Protein AF-A0A936LVY6-F1 (afdb_monomer_lite)

Structure (mmCIF, N/CA/C/O backbone):
data_AF-A0A936LVY6-F1
#
_entry.id   AF-A0A936LVY6-F1
#
loop_
_atom_site.group_PDB
_atom_site.id
_atom_site.type_symbol
_atom_site.label_atom_id
_atom_site.label_alt_id
_atom_site.label_comp_id
_atom_site.label_asym_id
_atom_site.label_entity_id
_atom_site.label_seq_id
_atom_site.pdbx_PDB_ins_code
_atom_site.Cartn_x
_atom_site.Cartn_y
_atom_site.Cartn_z
_atom_site.occupancy
_atom_site.B_iso_or_equiv
_atom_site.auth_seq_id
_atom_site.auth_comp_id
_atom_site.auth_asym_id
_atom_site.auth_atom_id
_atom_site.pdbx_PDB_model_num
ATOM 1 N N . LYS A 1 1 ? -24.769 -3.262 33.035 1.00 61.50 1 LYS A N 1
ATOM 2 C CA . LYS A 1 1 ? -24.325 -2.002 33.681 1.00 61.50 1 LYS A CA 1
ATOM 3 C C . LYS A 1 1 ? -23.894 -2.239 35.121 1.00 61.50 1 LYS A C 1
ATOM 5 O O . LYS A 1 1 ? -22.698 -2.201 35.332 1.00 61.50 1 LYS A O 1
ATOM 10 N N . LYS A 1 2 ? -24.778 -2.680 36.032 1.00 71.12 2 LYS A N 1
ATOM 11 C CA . LYS A 1 2 ? -24.425 -2.955 37.446 1.00 71.12 2 LYS A CA 1
ATOM 12 C C . LYS A 1 2 ? -23.161 -3.810 37.681 1.00 71.12 2 LYS A C 1
ATOM 14 O O . LYS A 1 2 ? -22.415 -3.524 38.599 1.00 71.12 2 LYS A O 1
ATOM 19 N N . LEU A 1 3 ? -22.899 -4.831 36.854 1.00 75.81 3 LEU A N 1
ATOM 20 C CA . LEU A 1 3 ? -21.684 -5.659 36.982 1.00 75.81 3 LEU A CA 1
ATOM 21 C C . LEU A 1 3 ? -20.408 -4.990 36.439 1.00 75.81 3 LEU A C 1
ATOM 23 O O . LEU A 1 3 ? -19.320 -5.293 36.905 1.00 75.81 3 LEU A O 1
ATOM 27 N N . LEU A 1 4 ? -20.535 -4.077 35.472 1.00 75.81 4 LEU A N 1
ATOM 28 C CA . LEU A 1 4 ? -19.406 -3.302 34.940 1.00 75.81 4 LEU A CA 1
ATOM 29 C C . LEU A 1 4 ? -19.026 -2.146 35.875 1.00 75.81 4 LEU A C 1
ATOM 31 O O . LEU A 1 4 ? -17.888 -1.711 35.884 1.00 75.81 4 LEU A O 1
ATOM 35 N N . GLU A 1 5 ? -19.977 -1.647 36.658 1.00 79.31 5 GLU A N 1
ATOM 36 C CA . GLU A 1 5 ? -19.779 -0.554 37.619 1.00 79.31 5 GLU A CA 1
ATOM 37 C C . GLU A 1 5 ? -19.341 -1.067 39.007 1.00 79.31 5 GLU A C 1
ATOM 39 O O . GLU A 1 5 ? -19.225 -0.284 39.942 1.00 79.31 5 GLU A O 1
ATOM 44 N N . ASN A 1 6 ? -19.119 -2.378 39.162 1.00 81.44 6 ASN A N 1
ATOM 45 C CA . ASN A 1 6 ? -18.718 -2.988 40.431 1.00 81.44 6 ASN A CA 1
ATOM 46 C C . ASN A 1 6 ? -17.262 -2.628 40.773 1.00 81.44 6 ASN A C 1
ATOM 48 O O . ASN A 1 6 ? -16.423 -2.632 39.881 1.00 81.44 6 ASN A O 1
ATOM 52 N N . GLU A 1 7 ? -16.940 -2.358 42.039 1.00 78.31 7 GLU A N 1
ATOM 53 C CA . GLU A 1 7 ? -15.567 -2.040 42.473 1.00 78.31 7 GLU A CA 1
ATOM 54 C C . GLU A 1 7 ? -14.599 -3.225 42.312 1.00 78.31 7 GLU A C 1
ATOM 56 O O . GLU A 1 7 ? -13.397 -3.032 42.122 1.00 78.31 7 GLU A O 1
ATOM 61 N N . ASN A 1 8 ? -15.116 -4.458 42.340 1.00 82.25 8 ASN A N 1
ATOM 62 C CA . ASN A 1 8 ? -14.317 -5.660 42.160 1.00 82.25 8 ASN A CA 1
ATOM 63 C C . ASN A 1 8 ? -13.956 -5.869 40.678 1.00 82.25 8 ASN A C 1
ATOM 65 O O . ASN A 1 8 ? -14.813 -6.138 39.830 1.00 82.25 8 ASN A O 1
ATOM 69 N N . GLN A 1 9 ? -12.656 -5.813 40.385 1.00 80.62 9 GLN A N 1
ATOM 70 C CA . GLN A 1 9 ? -12.108 -5.974 39.039 1.00 80.62 9 GLN A CA 1
ATOM 71 C C . GLN A 1 9 ? -12.389 -7.356 38.429 1.00 80.62 9 GLN A C 1
ATOM 73 O O . GLN A 1 9 ? -12.607 -7.448 37.224 1.00 80.62 9 GLN A O 1
ATOM 78 N N . GLU A 1 10 ? -12.472 -8.422 39.228 1.00 81.50 10 GLU A N 1
ATOM 79 C CA . GLU A 1 10 ? -12.809 -9.764 38.730 1.00 81.50 10 GLU A CA 1
ATOM 80 C C . GLU A 1 10 ? -14.253 -9.829 38.215 1.00 81.50 10 GLU A C 1
ATOM 82 O O . GLU A 1 10 ? -14.536 -10.457 37.191 1.00 81.50 10 GLU A O 1
ATOM 87 N N . VAL A 1 11 ? -15.170 -9.117 38.880 1.00 82.06 11 VAL A N 1
ATOM 88 C CA . VAL A 1 11 ? -16.580 -9.021 38.472 1.00 82.06 11 VAL A CA 1
ATOM 89 C C . VAL A 1 11 ? -16.707 -8.224 37.174 1.00 82.06 11 VAL A C 1
ATOM 91 O O . VAL A 1 11 ? -17.462 -8.618 36.280 1.00 82.06 11 VAL A O 1
ATOM 94 N N . GLN A 1 12 ? -15.934 -7.143 37.033 1.00 82.06 12 GLN A N 1
ATOM 95 C CA . GLN A 1 12 ? -15.856 -6.377 35.787 1.00 82.06 12 GLN A CA 1
ATOM 96 C C . GLN A 1 12 ? -15.304 -7.232 34.638 1.00 82.06 12 GLN A C 1
ATOM 98 O O . GLN A 1 12 ? -15.883 -7.249 33.550 1.00 82.06 12 GLN A O 1
ATOM 103 N N . HIS A 1 13 ? -14.231 -7.986 34.888 1.00 81.12 13 HIS A N 1
ATOM 104 C CA . HIS A 1 13 ? -13.607 -8.873 33.910 1.00 81.12 13 HIS A CA 1
ATOM 105 C C . HIS A 1 13 ? -14.574 -9.974 33.443 1.00 81.12 13 HIS A C 1
ATOM 107 O O . HIS A 1 13 ? -14.769 -10.175 32.240 1.00 81.12 13 HIS A O 1
ATOM 113 N N . PHE A 1 14 ? -15.266 -10.635 34.379 1.00 83.75 14 PHE A N 1
ATOM 114 C CA . PHE A 1 14 ? -16.318 -11.605 34.064 1.00 83.75 14 PHE A CA 1
ATOM 115 C C . PHE A 1 14 ? -17.441 -10.977 33.225 1.00 83.75 14 PHE A C 1
ATOM 117 O O . PHE A 1 14 ? -17.871 -11.553 32.221 1.00 83.75 14 PHE A O 1
ATOM 124 N N . ALA A 1 15 ? -17.889 -9.772 33.589 1.00 84.62 15 ALA A N 1
ATOM 125 C CA . ALA A 1 15 ? -18.918 -9.060 32.841 1.00 84.62 15 ALA A CA 1
ATOM 126 C C . ALA A 1 15 ? -18.468 -8.732 31.408 1.00 84.62 15 ALA A C 1
ATOM 128 O O . ALA A 1 15 ? -19.246 -8.924 30.475 1.00 84.62 15 ALA A O 1
ATOM 129 N N . LEU A 1 16 ? -17.222 -8.297 31.202 1.00 83.31 16 LEU A N 1
ATOM 130 C CA . LEU A 1 16 ? -16.669 -8.047 29.865 1.00 83.31 16 LEU A CA 1
ATOM 131 C C . LEU A 1 16 ? -16.628 -9.324 29.017 1.00 83.31 16 LEU A C 1
ATOM 133 O O . LEU A 1 16 ? -17.031 -9.296 27.852 1.00 83.31 16 LEU A O 1
ATOM 137 N N . HIS A 1 17 ? -16.243 -10.459 29.604 1.00 83.19 17 HIS A N 1
ATOM 138 C CA . HIS A 1 17 ? -16.297 -11.750 28.917 1.00 83.19 17 HIS A CA 1
ATOM 139 C C . HIS A 1 17 ? -17.720 -12.166 28.538 1.00 83.19 17 HIS A C 1
ATOM 141 O O . HIS A 1 17 ? -17.937 -12.656 27.427 1.00 83.19 17 HIS A O 1
ATOM 147 N N . ALA A 1 18 ? -18.697 -11.945 29.419 1.00 84.38 18 ALA A N 1
ATOM 148 C CA . ALA A 1 18 ? -20.099 -12.248 29.139 1.00 84.38 18 ALA A CA 1
ATOM 149 C C . ALA A 1 18 ? -20.658 -11.408 27.975 1.00 84.38 18 ALA A C 1
ATOM 151 O O . ALA A 1 18 ? -21.523 -11.867 27.228 1.00 84.38 18 ALA A O 1
ATOM 152 N N . LEU A 1 19 ? -20.129 -10.198 27.771 1.00 83.50 19 LEU A N 1
ATOM 153 C CA . LEU A 1 19 ? -20.565 -9.277 26.720 1.00 83.50 19 LEU A CA 1
ATOM 154 C C . LEU A 1 19 ? -20.013 -9.594 25.324 1.00 83.50 19 LEU A C 1
ATOM 156 O O . LEU A 1 19 ? -20.459 -8.974 24.359 1.00 83.50 19 LEU A O 1
ATOM 160 N N . ARG A 1 20 ? -19.109 -10.573 25.173 1.00 8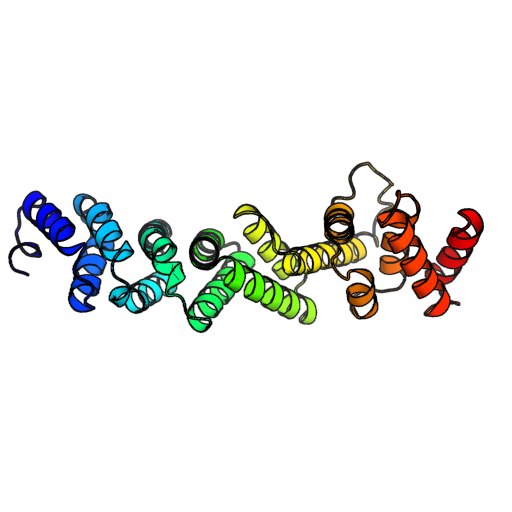0.12 20 ARG A N 1
ATOM 161 C CA . ARG A 1 20 ? -18.467 -10.902 23.882 1.00 80.12 20 ARG A CA 1
ATOM 162 C C . ARG A 1 20 ? -19.448 -11.227 22.748 1.00 80.12 20 ARG A C 1
ATOM 164 O O . ARG A 1 20 ? -19.136 -10.994 21.585 1.00 80.12 20 ARG A O 1
ATOM 171 N N . ASN A 1 21 ? -20.625 -11.751 23.088 1.00 82.88 21 ASN A N 1
ATOM 172 C CA . ASN A 1 21 ? -21.658 -12.151 22.130 1.00 82.88 21 ASN A CA 1
ATOM 173 C C . ASN A 1 21 ? -22.713 -11.053 21.888 1.00 82.88 21 ASN A C 1
ATOM 175 O O . ASN A 1 21 ? -23.653 -11.255 21.121 1.00 82.88 21 ASN A O 1
ATOM 179 N N . CYS A 1 22 ? -22.588 -9.898 22.547 1.00 85.81 22 CYS A N 1
ATOM 180 C CA . CYS A 1 22 ? -23.574 -8.825 22.502 1.00 85.81 22 CYS A CA 1
ATOM 181 C C . CYS A 1 22 ? -23.163 -7.736 21.501 1.00 85.81 22 CYS A C 1
ATOM 183 O O . CYS A 1 22 ? -22.462 -6.782 21.840 1.00 85.81 22 CYS A O 1
ATOM 185 N N . ASN A 1 23 ? -23.683 -7.829 20.278 1.00 87.25 23 ASN A N 1
ATOM 186 C CA . ASN A 1 23 ? -23.327 -6.935 19.172 1.00 87.25 23 ASN A CA 1
ATOM 187 C C . ASN A 1 23 ? -24.177 -5.660 19.139 1.00 87.25 23 ASN A C 1
ATOM 189 O O . ASN A 1 23 ? -24.905 -5.405 18.182 1.00 87.25 23 ASN A O 1
ATOM 193 N N . THR A 1 24 ? -24.112 -4.863 20.207 1.00 91.56 24 THR A N 1
ATOM 194 C CA . THR A 1 24 ? -24.836 -3.584 20.288 1.00 91.56 24 THR A CA 1
ATOM 195 C C . THR A 1 24 ? -23.876 -2.398 20.410 1.00 91.56 24 THR A C 1
ATOM 197 O O . THR A 1 24 ? -22.806 -2.539 21.016 1.00 91.56 24 THR A O 1
ATOM 200 N N . PRO A 1 25 ? -24.249 -1.205 19.904 1.00 90.75 25 PRO A N 1
ATOM 201 C CA . PRO A 1 25 ? -23.440 0.006 20.062 1.00 90.75 25 PRO A CA 1
ATOM 202 C C . PRO A 1 25 ? -23.176 0.367 21.529 1.00 90.75 25 PRO A C 1
ATOM 204 O O . PRO A 1 25 ? -22.084 0.808 21.872 1.00 90.75 25 PRO A O 1
ATOM 207 N N . ALA A 1 26 ? -24.155 0.139 22.412 1.00 89.38 26 ALA A N 1
ATOM 208 C CA . ALA A 1 26 ? -24.029 0.425 23.840 1.00 89.38 26 ALA A CA 1
ATOM 209 C C . ALA A 1 26 ? -22.953 -0.443 24.516 1.00 89.38 26 ALA A C 1
ATOM 211 O O . ALA A 1 26 ? -22.174 0.061 25.324 1.00 89.38 26 ALA A O 1
ATOM 212 N N . VAL A 1 27 ? -22.882 -1.731 24.159 1.00 88.75 27 VAL A N 1
ATOM 213 C CA . VAL A 1 27 ? -21.820 -2.633 24.630 1.00 88.75 27 VAL A CA 1
ATOM 214 C C . VAL A 1 27 ? -20.470 -2.216 24.057 1.00 88.75 27 VAL A C 1
ATOM 216 O O . VAL A 1 27 ? -19.499 -2.137 24.800 1.00 88.75 27 VAL A O 1
ATOM 219 N N . GLY A 1 28 ? -20.422 -1.858 22.771 1.00 90.94 28 GLY A N 1
ATOM 220 C CA . GLY A 1 28 ? -19.213 -1.334 22.136 1.00 90.94 28 GLY A CA 1
ATOM 221 C C . GLY A 1 28 ? -18.657 -0.100 22.849 1.00 90.94 28 GLY A C 1
ATOM 222 O O . GLY A 1 28 ? -17.475 -0.054 23.171 1.00 90.94 28 GLY A O 1
ATOM 223 N N . ALA A 1 29 ? -19.513 0.872 23.166 1.00 91.12 29 ALA A N 1
ATOM 224 C CA . ALA A 1 29 ? -19.115 2.074 23.897 1.00 91.12 29 ALA A CA 1
ATOM 225 C C . ALA A 1 29 ? -18.599 1.759 25.311 1.00 91.12 29 ALA A C 1
ATOM 227 O O . ALA A 1 29 ? -17.592 2.324 25.733 1.00 91.12 29 ALA A O 1
ATOM 228 N N . ALA A 1 30 ? -19.250 0.835 26.026 1.00 90.12 30 ALA A N 1
ATOM 229 C CA . ALA A 1 30 ? -18.802 0.410 27.350 1.00 90.12 30 ALA A CA 1
ATOM 230 C C . ALA A 1 30 ? -17.427 -0.274 27.287 1.00 90.12 30 ALA A C 1
ATOM 232 O O . ALA A 1 30 ? -16.515 0.127 28.003 1.00 90.12 30 ALA A O 1
ATOM 233 N N . CYS A 1 31 ? -17.243 -1.255 26.400 1.00 91.50 31 CYS A N 1
ATOM 234 C CA . CYS A 1 31 ? -15.956 -1.934 26.242 1.00 91.50 31 CYS A CA 1
ATOM 235 C C . CYS A 1 31 ? -14.856 -0.967 25.777 1.00 91.50 31 CYS A C 1
ATOM 237 O O . CYS A 1 31 ? -13.729 -1.057 26.251 1.00 91.50 31 CYS A O 1
ATOM 239 N N . LEU A 1 32 ? -15.171 0.004 24.914 1.00 93.44 32 LEU A N 1
ATOM 240 C CA . LEU A 1 32 ? -14.219 1.043 24.517 1.00 93.44 32 LEU A CA 1
ATOM 241 C C . LEU A 1 32 ? -13.763 1.893 25.710 1.00 93.44 32 LEU A C 1
ATOM 243 O O . LEU A 1 32 ? -12.577 2.189 25.820 1.00 93.44 32 LEU A O 1
ATOM 247 N N . ALA A 1 33 ? -14.668 2.240 26.628 1.00 92.00 33 ALA A N 1
ATOM 248 C CA . ALA A 1 33 ? -14.305 2.959 27.848 1.00 92.00 33 ALA A CA 1
ATOM 249 C C . ALA A 1 33 ? -13.349 2.145 28.738 1.00 92.00 33 ALA A C 1
ATOM 251 O O . ALA A 1 33 ? -12.393 2.706 29.265 1.00 92.00 33 ALA A O 1
ATOM 252 N N . PHE A 1 34 ? -13.547 0.827 28.853 1.00 90.62 34 PHE A N 1
ATOM 253 C CA . PHE A 1 34 ? -12.607 -0.050 29.564 1.00 90.62 34 PHE A CA 1
ATOM 254 C C . PHE A 1 34 ? -11.253 -0.157 28.861 1.00 90.62 34 PHE A C 1
ATOM 256 O O . PHE A 1 34 ? -10.228 -0.121 29.531 1.00 90.62 34 PHE A O 1
ATOM 263 N N . LEU A 1 35 ? -11.236 -0.237 27.527 1.00 92.00 35 LEU A N 1
ATOM 264 C CA . LEU A 1 35 ? -10.001 -0.328 26.743 1.00 92.00 35 LEU A CA 1
ATOM 265 C C . LEU A 1 35 ? -9.139 0.944 26.835 1.00 92.00 35 LEU A C 1
ATOM 267 O O . LEU A 1 35 ? -7.913 0.871 26.770 1.00 92.00 35 LEU A O 1
ATOM 271 N N . LEU A 1 36 ? -9.780 2.107 26.962 1.00 91.44 36 LEU A N 1
ATOM 272 C CA . LEU A 1 36 ? -9.116 3.407 27.109 1.00 91.44 36 LEU A CA 1
ATOM 273 C C . LEU A 1 36 ? -8.891 3.806 28.574 1.00 91.44 36 LEU A C 1
ATOM 275 O O . LEU A 1 36 ? -8.230 4.808 28.843 1.00 91.44 36 LEU A O 1
ATOM 279 N N . GLY A 1 37 ? -9.461 3.055 29.516 1.00 87.81 37 GLY A N 1
ATOM 280 C CA . GLY A 1 37 ? -9.365 3.335 30.940 1.00 87.81 37 GLY A CA 1
ATOM 281 C C . GLY A 1 37 ? -7.961 3.080 31.502 1.00 87.81 37 GLY A C 1
ATOM 282 O O . GLY A 1 37 ? -7.162 2.368 30.892 1.00 87.81 37 GLY A O 1
ATOM 283 N N . PRO A 1 38 ? -7.657 3.608 32.699 1.00 81.81 38 PRO A N 1
ATOM 284 C CA . PRO A 1 38 ? -6.341 3.460 33.326 1.00 81.81 38 PRO A CA 1
ATOM 285 C C . PRO A 1 38 ? -6.048 2.028 33.807 1.00 81.81 38 PRO A C 1
ATOM 287 O O . PRO A 1 38 ? -4.890 1.666 33.981 1.00 81.81 38 PRO A O 1
ATOM 290 N N . SER A 1 39 ? -7.082 1.208 34.032 1.00 80.25 39 SER A N 1
ATOM 291 C CA . SER A 1 39 ? -6.926 -0.166 34.522 1.00 80.25 39 SER A CA 1
ATOM 292 C C . SER A 1 39 ? -6.587 -1.126 33.387 1.00 80.25 39 SER A C 1
ATOM 294 O O . SER A 1 39 ? -7.443 -1.448 32.562 1.00 80.25 39 SER A O 1
ATOM 296 N N . THR A 1 40 ? -5.353 -1.629 33.385 1.00 82.31 40 THR A N 1
ATOM 297 C CA . THR A 1 40 ? -4.853 -2.590 32.391 1.00 82.31 40 THR A CA 1
ATOM 298 C C . THR A 1 40 ? -5.518 -3.959 32.486 1.00 82.31 40 THR A C 1
ATOM 300 O O . THR A 1 40 ? -5.637 -4.649 31.479 1.00 82.31 40 THR A O 1
ATOM 303 N N . ASN A 1 41 ? -6.019 -4.337 33.666 1.00 83.12 41 ASN A N 1
ATOM 304 C CA . ASN A 1 41 ? -6.580 -5.670 33.932 1.00 83.12 41 ASN A CA 1
ATOM 305 C C . ASN A 1 41 ? -7.805 -6.000 33.067 1.00 83.12 41 ASN A C 1
ATOM 307 O O . ASN A 1 41 ? -8.102 -7.164 32.822 1.00 83.12 41 ASN A O 1
ATOM 311 N N . ASN A 1 42 ? -8.499 -4.975 32.571 1.00 86.19 42 ASN A N 1
ATOM 312 C CA . ASN A 1 42 ? -9.691 -5.128 31.744 1.00 86.19 42 ASN A CA 1
ATOM 313 C C . ASN A 1 42 ? -9.437 -4.872 30.251 1.00 86.19 42 ASN A C 1
ATOM 315 O O . ASN A 1 42 ? -10.361 -5.029 29.449 1.00 86.19 42 ASN A O 1
ATOM 319 N N . HIS A 1 43 ? -8.221 -4.470 29.859 1.00 90.19 43 HIS A N 1
ATOM 320 C CA . HIS A 1 43 ? -7.912 -4.105 28.471 1.00 90.19 43 HIS A CA 1
ATOM 321 C C . HIS A 1 43 ? -8.087 -5.289 27.526 1.00 90.19 43 HIS A C 1
ATOM 323 O O . HIS A 1 43 ? -8.746 -5.145 26.498 1.00 90.19 43 HIS A O 1
ATOM 329 N N . ASP A 1 44 ? -7.577 -6.463 27.890 1.00 88.44 44 ASP A N 1
ATOM 330 C CA . ASP A 1 44 ? -7.636 -7.650 27.031 1.00 88.44 44 ASP A CA 1
ATOM 331 C C . ASP A 1 44 ? -9.066 -8.170 26.865 1.00 88.44 44 ASP A C 1
ATOM 333 O O . ASP A 1 44 ? -9.513 -8.436 25.743 1.00 88.44 44 ASP A O 1
ATOM 337 N N . ALA A 1 45 ? -9.828 -8.239 27.961 1.00 88.62 45 ALA A N 1
ATOM 338 C CA . ALA A 1 45 ? -11.234 -8.630 27.924 1.00 88.62 45 ALA A CA 1
ATOM 339 C C . ALA A 1 45 ? -12.070 -7.641 27.093 1.00 88.62 45 ALA A C 1
ATOM 341 O O . ALA A 1 45 ? -12.888 -8.050 26.263 1.00 88.62 45 ALA A O 1
ATOM 342 N N . ALA A 1 46 ? -11.827 -6.336 27.255 1.00 91.62 46 ALA A N 1
ATOM 343 C CA . ALA A 1 46 ? -12.476 -5.298 26.466 1.00 91.62 46 ALA A CA 1
ATOM 344 C C . ALA A 1 46 ? -12.106 -5.388 24.978 1.00 91.62 46 ALA A C 1
ATOM 346 O O . ALA A 1 46 ? -12.996 -5.374 24.127 1.00 91.62 46 ALA A O 1
ATOM 347 N N . ALA A 1 47 ? -10.820 -5.533 24.649 1.00 92.31 47 ALA A N 1
ATOM 348 C CA . ALA A 1 47 ? -10.346 -5.698 23.278 1.00 92.31 47 ALA A CA 1
ATOM 349 C C . ALA A 1 47 ? -10.959 -6.943 22.623 1.00 92.31 47 ALA A C 1
ATOM 351 O O . ALA A 1 47 ? -11.383 -6.892 21.465 1.00 92.31 47 ALA A O 1
ATOM 352 N N . HIS A 1 48 ? -11.080 -8.047 23.363 1.00 90.44 48 HIS A N 1
ATOM 353 C CA . HIS A 1 48 ? -11.741 -9.246 22.867 1.00 90.44 48 HIS A CA 1
ATOM 354 C C . HIS A 1 48 ? -13.225 -8.990 22.572 1.00 90.44 48 HIS A C 1
ATOM 356 O O . HIS A 1 48 ? -13.679 -9.321 21.475 1.00 90.44 48 HIS A O 1
ATOM 362 N N . ALA A 1 49 ? -13.977 -8.396 23.502 1.00 91.56 49 ALA A N 1
ATOM 363 C CA . ALA A 1 49 ? -15.401 -8.105 23.307 1.00 91.56 49 ALA A CA 1
ATOM 364 C C . ALA A 1 49 ? -15.649 -7.109 22.159 1.00 91.56 49 ALA A C 1
ATOM 366 O O . ALA A 1 49 ? -16.637 -7.213 21.434 1.00 91.56 49 ALA A O 1
ATOM 367 N N . LEU A 1 50 ? -14.728 -6.166 21.953 1.00 93.94 50 LEU A N 1
ATOM 368 C CA . LEU A 1 50 ? -14.769 -5.220 20.840 1.00 93.94 50 LEU A CA 1
ATOM 369 C C . LEU A 1 50 ? -14.500 -5.910 19.505 1.00 93.94 50 LEU A C 1
ATOM 371 O O . LEU A 1 50 ? -15.188 -5.640 18.526 1.00 93.94 50 LEU A O 1
ATOM 375 N N . SER A 1 51 ? -13.542 -6.836 19.468 1.00 93.19 51 SER A N 1
ATOM 376 C CA . SER A 1 51 ? -13.166 -7.541 18.240 1.00 93.19 51 SER A CA 1
ATOM 377 C C . SER A 1 51 ? -14.282 -8.406 17.645 1.00 93.19 51 SER A C 1
ATOM 379 O O . SER A 1 51 ? -14.256 -8.714 16.455 1.00 93.19 51 SER A O 1
ATOM 381 N N . THR A 1 52 ? -15.265 -8.784 18.462 1.00 93.00 52 THR A N 1
ATOM 382 C CA . THR A 1 52 ? -16.435 -9.571 18.058 1.00 93.00 52 THR A CA 1
ATOM 383 C C . THR A 1 52 ? -17.685 -8.732 17.813 1.00 93.00 52 THR A C 1
ATOM 385 O O . THR A 1 52 ? -18.685 -9.303 17.388 1.00 93.00 52 THR A O 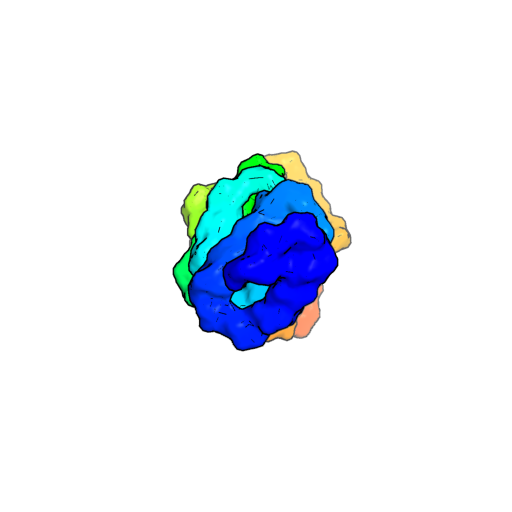1
ATOM 388 N N . ASN A 1 53 ? -17.637 -7.408 18.025 1.00 93.56 53 ASN A N 1
ATOM 389 C CA . ASN A 1 53 ? -18.792 -6.514 17.940 1.00 93.56 53 ASN A CA 1
ATOM 390 C C . ASN A 1 53 ? -18.678 -5.523 16.760 1.00 93.56 53 ASN A C 1
ATOM 392 O O . ASN A 1 53 ? -18.142 -4.421 16.920 1.00 93.56 53 ASN A O 1
ATOM 396 N N . PRO A 1 54 ? -19.249 -5.841 15.581 1.00 93.75 54 PRO A N 1
ATOM 397 C CA . PRO A 1 54 ? -19.215 -4.956 14.415 1.00 93.75 54 PRO A CA 1
ATOM 398 C C . PRO A 1 54 ? -19.910 -3.610 14.639 1.00 93.75 54 PRO A C 1
ATOM 400 O O . PRO A 1 54 ? -19.542 -2.624 14.007 1.00 93.75 54 PRO A O 1
ATOM 403 N N . ALA A 1 55 ? -20.882 -3.535 15.555 1.00 93.81 55 ALA A N 1
ATOM 404 C CA . ALA A 1 55 ? -21.580 -2.288 15.866 1.00 93.81 55 ALA A CA 1
ATOM 405 C C . ALA A 1 55 ? -20.683 -1.268 16.596 1.00 93.81 55 ALA A C 1
ATOM 407 O O . ALA A 1 55 ? -21.026 -0.090 16.665 1.00 93.81 55 ALA A O 1
ATOM 408 N N . ALA A 1 56 ? -19.530 -1.700 17.123 1.00 94.62 56 ALA A N 1
ATOM 409 C CA . ALA A 1 56 ? -18.529 -0.831 17.738 1.00 94.62 56 ALA A CA 1
ATOM 410 C C . ALA A 1 56 ? -17.541 -0.223 16.726 1.00 94.62 56 ALA A C 1
ATOM 412 O O . ALA A 1 56 ? -16.768 0.662 17.098 1.00 94.62 56 ALA A O 1
ATOM 413 N N . LEU A 1 57 ? -17.548 -0.683 15.467 1.00 95.12 57 LEU A N 1
ATOM 414 C CA . LEU A 1 57 ? -16.531 -0.350 14.467 1.00 95.12 57 LEU A CA 1
ATOM 415 C C . LEU A 1 57 ? -16.329 1.160 14.302 1.00 95.12 57 LEU A C 1
ATOM 417 O O . LEU A 1 57 ? -15.205 1.641 14.419 1.00 95.12 57 LEU A O 1
ATOM 421 N N . ASP A 1 58 ? -17.404 1.909 14.060 1.00 95.00 58 ASP A N 1
ATOM 422 C CA . ASP A 1 58 ? -17.300 3.344 13.773 1.00 95.00 58 ASP A CA 1
ATOM 423 C C . ASP A 1 58 ? -16.783 4.128 14.991 1.00 95.00 58 ASP A C 1
ATOM 425 O O . ASP A 1 58 ? -15.997 5.067 14.850 1.00 95.00 58 ASP A O 1
ATOM 429 N N . ALA A 1 59 ? -17.171 3.714 16.202 1.00 95.19 59 ALA A N 1
ATOM 430 C CA . ALA A 1 59 ? -16.685 4.310 17.443 1.00 95.19 59 ALA A CA 1
ATOM 431 C C . ALA A 1 59 ? -15.193 4.009 17.672 1.00 95.19 59 ALA A C 1
ATOM 433 O O . ALA A 1 59 ? -14.427 4.925 17.977 1.00 95.19 59 ALA A O 1
ATOM 434 N N . LEU A 1 60 ? -14.772 2.756 17.463 1.00 95.88 60 LEU A N 1
ATOM 435 C CA . LEU A 1 60 ? -13.371 2.336 17.557 1.00 95.88 60 LEU A CA 1
ATOM 436 C C . LEU A 1 60 ? -12.493 3.057 16.541 1.00 95.88 60 LEU A C 1
ATOM 438 O O . LEU A 1 60 ? -11.443 3.590 16.895 1.00 95.88 60 LEU A O 1
ATOM 442 N N . LEU A 1 61 ? -12.935 3.110 15.285 1.00 96.12 61 LEU A N 1
ATOM 443 C CA . LEU A 1 61 ? -12.188 3.750 14.212 1.00 96.12 61 LEU A CA 1
ATOM 444 C C . LEU A 1 61 ? -12.051 5.251 14.480 1.00 96.12 61 LEU A C 1
ATOM 446 O O . LEU A 1 61 ? -10.969 5.811 14.327 1.00 96.12 61 LEU A O 1
ATOM 450 N N . LYS A 1 62 ? -13.119 5.904 14.949 1.00 96.06 62 LYS A N 1
ATOM 451 C CA . LYS A 1 62 ? -13.079 7.317 15.344 1.00 96.06 62 LYS A CA 1
ATOM 452 C C . LYS A 1 62 ? -12.113 7.570 16.503 1.00 96.06 62 LYS A C 1
ATOM 454 O O . LYS A 1 62 ? -11.433 8.594 16.477 1.00 96.06 62 LYS A O 1
ATOM 459 N N . ALA A 1 63 ? -12.058 6.683 17.498 1.00 96.25 63 ALA A N 1
ATOM 460 C CA . ALA A 1 63 ? -11.090 6.779 18.590 1.00 96.25 63 ALA A CA 1
ATOM 461 C C . ALA A 1 63 ? -9.655 6.622 18.060 1.00 96.25 63 ALA A C 1
ATOM 463 O O . ALA A 1 63 ? -8.830 7.508 18.257 1.00 96.25 63 ALA A O 1
ATOM 464 N N . PHE A 1 64 ? -9.395 5.578 17.270 1.00 97.19 64 PHE A N 1
ATOM 465 C CA . PHE A 1 64 ? -8.080 5.297 16.688 1.00 97.19 64 PHE A CA 1
ATOM 466 C C . PHE A 1 64 ? -7.559 6.432 15.795 1.00 97.19 64 PHE A C 1
ATOM 468 O O . PHE A 1 64 ? -6.410 6.851 15.903 1.00 97.19 64 PHE A O 1
ATOM 475 N N . LEU A 1 65 ? -8.417 6.998 14.941 1.00 95.69 65 LEU A N 1
ATOM 476 C CA . LEU A 1 65 ? -8.056 8.116 14.065 1.00 95.69 65 LEU A CA 1
ATOM 477 C C . LEU A 1 65 ? -7.843 9.441 14.818 1.00 95.69 65 LEU A C 1
ATOM 479 O O . LEU A 1 65 ? -7.353 10.402 14.227 1.00 95.69 65 LEU A O 1
ATOM 483 N N . LYS A 1 66 ? -8.217 9.541 16.094 1.00 95.12 66 LYS A N 1
ATOM 484 C CA . LYS A 1 66 ? -7.943 10.721 16.930 1.00 95.12 66 LYS A CA 1
ATOM 485 C C . LYS A 1 66 ? -6.779 10.512 17.888 1.00 95.12 66 LYS A C 1
ATOM 487 O O . LYS A 1 66 ? -6.250 11.501 18.390 1.00 95.12 66 LYS A O 1
ATOM 492 N N . GLU A 1 67 ? -6.393 9.262 18.103 1.00 95.75 67 GLU A N 1
ATOM 493 C CA . GLU A 1 67 ? -5.347 8.897 19.038 1.00 95.75 67 GLU A CA 1
ATOM 494 C C . GLU A 1 67 ? -3.982 9.431 18.591 1.00 95.75 67 GLU A C 1
ATOM 496 O O . GLU A 1 67 ? -3.681 9.506 17.393 1.00 95.75 67 GLU A O 1
ATOM 501 N N . LYS A 1 68 ? -3.175 9.838 19.567 1.00 93.19 68 LYS A N 1
ATOM 502 C CA . LYS A 1 68 ? -1.805 10.326 19.380 1.00 93.19 68 LYS A CA 1
ATOM 503 C C . LYS A 1 68 ? -0.800 9.504 20.180 1.00 93.19 68 LYS A C 1
ATOM 505 O O . LYS A 1 68 ? 0.368 9.479 19.810 1.00 93.19 68 LYS A O 1
ATOM 510 N N . ASP A 1 69 ? -1.248 8.839 21.238 1.00 93.88 69 ASP A N 1
ATOM 511 C CA . ASP A 1 69 ? -0.419 7.952 22.035 1.00 93.88 69 ASP A CA 1
ATOM 512 C C . ASP A 1 69 ? -0.233 6.599 21.333 1.00 93.88 69 ASP A C 1
ATOM 514 O O . ASP A 1 69 ? -1.193 5.949 20.906 1.00 93.88 69 ASP A O 1
ATOM 518 N N . VAL A 1 70 ? 1.025 6.181 21.190 1.00 93.44 70 VAL A N 1
ATOM 519 C CA . VAL A 1 70 ? 1.411 4.961 20.468 1.00 93.44 70 VAL A CA 1
ATOM 520 C C . VAL A 1 70 ? 0.867 3.707 21.151 1.00 93.44 70 VAL A C 1
ATOM 522 O O . VAL A 1 70 ? 0.397 2.795 20.465 1.00 93.44 70 VAL A O 1
ATOM 525 N N . ASP A 1 71 ? 0.879 3.657 22.480 1.00 92.06 71 ASP A N 1
ATOM 526 C CA . ASP A 1 71 ? 0.441 2.485 23.234 1.00 92.06 71 ASP A CA 1
ATOM 527 C C . ASP A 1 71 ? -1.082 2.357 23.205 1.00 92.06 71 ASP A C 1
ATOM 529 O O . ASP A 1 71 ? -1.616 1.265 22.980 1.00 92.06 71 ASP A O 1
ATOM 533 N N . VAL A 1 72 ? -1.801 3.475 23.341 1.00 93.62 72 VAL A N 1
ATOM 534 C CA . VAL A 1 72 ? -3.261 3.502 23.180 1.00 93.62 72 VAL A CA 1
ATOM 535 C C . VAL A 1 72 ? -3.653 3.104 21.755 1.00 93.62 72 VAL A C 1
ATOM 537 O O . VAL A 1 72 ? -4.561 2.289 21.565 1.00 93.62 72 VAL A O 1
ATOM 540 N N . ALA A 1 73 ? -2.951 3.608 20.739 1.00 95.44 73 ALA A N 1
ATOM 541 C CA . ALA A 1 73 ? -3.233 3.259 19.353 1.00 95.44 73 ALA A CA 1
ATOM 542 C C . ALA A 1 73 ? -3.004 1.768 19.069 1.00 95.44 73 ALA A C 1
ATOM 544 O O . ALA A 1 73 ? -3.825 1.151 18.390 1.00 95.44 73 ALA A O 1
ATOM 545 N N . ARG A 1 74 ? -1.948 1.155 19.628 1.00 94.38 74 ARG A N 1
ATOM 546 C CA . ARG A 1 74 ? -1.724 -0.301 19.541 1.00 94.38 74 ARG A CA 1
ATOM 547 C C . ARG A 1 74 ? -2.861 -1.090 20.187 1.00 94.38 74 ARG A C 1
ATOM 549 O O . ARG A 1 74 ? -3.343 -2.053 19.589 1.00 94.38 74 ARG A O 1
ATOM 556 N N . ARG A 1 75 ? -3.344 -0.660 21.359 1.00 94.19 75 ARG A N 1
ATOM 557 C CA . ARG A 1 75 ? -4.501 -1.289 22.022 1.00 94.19 75 ARG A CA 1
ATOM 558 C C . ARG A 1 75 ? -5.761 -1.231 21.157 1.00 94.19 75 ARG A C 1
ATOM 560 O O . ARG A 1 75 ? -6.475 -2.225 21.053 1.00 94.19 75 ARG A O 1
ATOM 567 N N . LEU A 1 76 ? -6.012 -0.100 20.497 1.00 96.38 76 LEU A N 1
ATOM 568 C CA . LEU A 1 76 ? -7.144 0.084 19.580 1.00 96.38 76 LEU A CA 1
ATOM 569 C C . LEU A 1 76 ? -6.984 -0.676 18.251 1.00 96.38 76 LEU A C 1
ATOM 571 O O . LEU A 1 76 ? -7.979 -1.108 17.666 1.00 96.38 76 LEU A O 1
ATOM 575 N N . ALA A 1 77 ? -5.752 -0.858 17.772 1.00 95.75 77 ALA A N 1
ATOM 576 C CA . ALA A 1 77 ? -5.464 -1.527 16.507 1.00 95.75 77 ALA A CA 1
ATOM 577 C C . ALA A 1 77 ? -5.889 -3.004 16.512 1.00 95.75 77 ALA A C 1
ATOM 579 O O . ALA A 1 77 ? -6.455 -3.482 15.528 1.00 95.75 77 ALA A O 1
ATOM 580 N N . ASN A 1 78 ? -5.682 -3.709 17.628 1.00 92.75 78 ASN A N 1
ATOM 581 C CA . ASN A 1 78 ? -5.996 -5.135 17.769 1.00 92.75 78 ASN A CA 1
ATOM 582 C C . ASN A 1 78 ? -7.470 -5.488 17.472 1.00 92.75 78 ASN A C 1
ATOM 584 O O . ASN A 1 78 ? -7.719 -6.346 16.617 1.00 92.75 78 ASN A O 1
ATOM 588 N N . PRO A 1 79 ? -8.476 -4.870 18.127 1.00 95.00 79 PRO A N 1
ATOM 589 C CA . PRO A 1 79 ? -9.874 -5.132 17.798 1.00 95.00 79 PRO A CA 1
ATOM 590 C C . PRO A 1 79 ? -10.239 -4.649 16.390 1.00 95.00 79 PRO A C 1
ATOM 592 O O . PRO A 1 79 ? -11.000 -5.327 15.703 1.00 95.00 79 PRO A O 1
ATOM 595 N N . LEU A 1 80 ? -9.673 -3.529 15.922 1.00 96.56 80 LEU A N 1
ATOM 596 C CA . LEU A 1 80 ? -9.944 -3.006 14.579 1.00 96.56 80 LEU A CA 1
ATOM 597 C C . LEU A 1 80 ? -9.481 -3.952 13.468 1.00 96.56 80 LEU A C 1
ATOM 599 O O . LEU A 1 80 ? -10.237 -4.183 12.526 1.00 96.56 80 LEU A O 1
ATOM 603 N N . ALA A 1 81 ? -8.287 -4.535 13.591 1.00 94.38 81 ALA A N 1
ATOM 604 C CA . ALA A 1 81 ? -7.764 -5.503 12.630 1.00 94.38 81 ALA A CA 1
ATOM 605 C C . ALA A 1 81 ? -8.712 -6.706 12.470 1.00 94.38 81 ALA A C 1
ATOM 607 O O . ALA A 1 81 ? -9.002 -7.131 11.354 1.00 94.38 81 ALA A O 1
ATOM 608 N N . LYS A 1 82 ? -9.280 -7.204 13.576 1.00 94.19 82 LYS A N 1
ATOM 609 C CA . LYS A 1 82 ? -10.244 -8.320 13.571 1.00 94.19 82 LYS A CA 1
ATOM 610 C C . LYS A 1 82 ? -11.608 -7.947 12.976 1.00 94.19 82 LYS A C 1
ATOM 612 O O . LYS A 1 82 ? -12.275 -8.793 12.383 1.00 94.19 82 LYS A O 1
ATOM 617 N N . LEU A 1 83 ? -12.016 -6.683 13.100 1.00 95.38 83 LEU A N 1
ATOM 618 C CA . LEU A 1 83 ? -13.256 -6.159 12.516 1.00 95.38 83 LEU A CA 1
ATOM 619 C C . LEU A 1 83 ? -13.127 -5.776 11.036 1.00 95.38 83 LEU A C 1
ATOM 621 O O . LEU A 1 83 ? -14.111 -5.358 10.427 1.00 95.38 83 LEU A O 1
ATOM 625 N N . GLY A 1 84 ? -11.947 -5.937 10.440 1.00 92.75 84 GLY A N 1
ATOM 626 C CA . GLY A 1 84 ? -11.632 -5.468 9.096 1.00 92.75 84 GLY A CA 1
ATOM 627 C C . GLY A 1 84 ? -12.566 -5.911 7.973 1.00 92.75 84 GLY A C 1
ATOM 628 O O . GLY A 1 84 ? -12.836 -5.135 7.061 1.00 92.75 84 GLY A O 1
ATOM 629 N N . LYS A 1 85 ? -13.167 -7.102 8.086 1.00 92.94 85 LYS A N 1
ATOM 630 C CA . LYS A 1 85 ? -14.192 -7.594 7.144 1.00 92.94 85 LYS A CA 1
ATOM 631 C C . LYS A 1 85 ? -15.433 -6.693 7.043 1.00 92.94 85 LYS A C 1
ATOM 633 O O . LYS A 1 85 ? -16.211 -6.822 6.105 1.00 92.94 85 LYS A O 1
ATOM 638 N N . HIS A 1 86 ? -15.636 -5.806 8.016 1.00 95.12 86 HIS A N 1
ATOM 639 C CA . HIS A 1 86 ? -16.724 -4.829 8.053 1.00 95.12 86 HIS A CA 1
ATOM 640 C C . HIS A 1 86 ? -16.288 -3.430 7.594 1.00 95.12 86 HIS A C 1
ATOM 642 O O . HIS A 1 86 ? -17.090 -2.493 7.625 1.00 95.12 86 HIS A O 1
ATOM 648 N N . PHE A 1 87 ? -15.028 -3.248 7.187 1.00 96.50 87 PHE A N 1
ATOM 649 C CA . PHE A 1 87 ? -14.560 -1.968 6.677 1.00 96.50 87 PHE A CA 1
ATOM 650 C C . PHE A 1 87 ? -15.243 -1.641 5.350 1.00 96.50 87 PHE A C 1
ATOM 652 O O . PHE A 1 87 ? -15.303 -2.451 4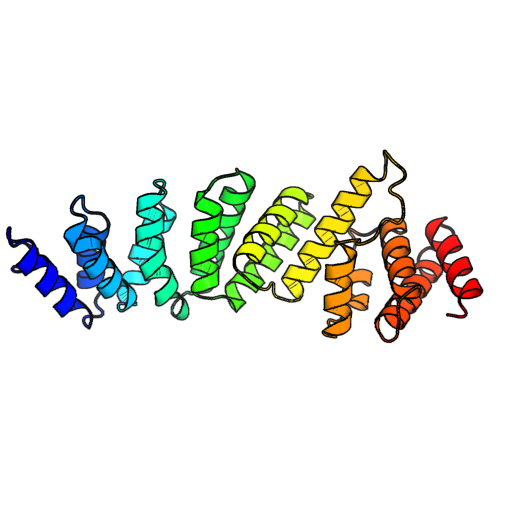.431 1.00 96.50 87 PHE A O 1
ATOM 659 N N . LYS A 1 88 ? -15.728 -0.404 5.252 1.00 96.06 88 LYS A N 1
ATOM 660 C CA . LYS A 1 88 ? -16.181 0.194 3.997 1.00 96.06 88 LYS A CA 1
ATOM 661 C C . LYS A 1 88 ? -14.988 0.856 3.311 1.00 96.06 88 LYS A C 1
ATOM 663 O O . LYS A 1 88 ? -14.039 1.258 3.986 1.00 96.06 88 LYS A O 1
ATOM 668 N N . ASP A 1 89 ? -15.080 1.097 2.008 1.00 95.56 89 ASP A N 1
ATOM 669 C CA . ASP A 1 89 ? -14.029 1.797 1.250 1.00 95.56 89 ASP A CA 1
ATOM 670 C C . ASP A 1 89 ? -13.644 3.151 1.871 1.00 95.56 89 ASP A C 1
ATOM 672 O O . ASP A 1 89 ? -12.474 3.527 1.888 1.00 95.56 89 ASP A O 1
ATOM 676 N N . ALA A 1 90 ? -14.612 3.864 2.458 1.00 96.25 90 ALA A N 1
ATOM 677 C CA . ALA A 1 90 ? -14.361 5.114 3.176 1.00 96.25 90 ALA A CA 1
ATOM 678 C C . ALA A 1 90 ? -13.441 4.932 4.399 1.00 96.25 90 ALA A C 1
ATOM 680 O O . ALA A 1 90 ? -12.594 5.785 4.659 1.00 96.25 90 ALA A O 1
ATOM 681 N N . HIS A 1 91 ? -13.573 3.819 5.128 1.00 97.12 91 HIS A N 1
ATOM 682 C CA . HIS A 1 91 ? -12.727 3.503 6.283 1.00 97.12 91 HIS A CA 1
ATOM 683 C C . HIS A 1 91 ? -11.299 3.200 5.834 1.00 97.12 91 HIS A C 1
ATOM 685 O O . HIS A 1 91 ? -10.343 3.735 6.392 1.00 97.12 91 HIS A O 1
ATOM 691 N N . ILE A 1 92 ? -11.165 2.400 4.776 1.00 97.62 92 ILE A N 1
ATOM 692 C CA . ILE A 1 92 ? -9.873 2.029 4.195 1.00 97.62 92 ILE A CA 1
ATOM 693 C C . ILE A 1 92 ? -9.154 3.272 3.678 1.00 97.62 92 ILE A C 1
ATOM 695 O O . ILE A 1 92 ? -7.988 3.486 4.003 1.00 97.62 92 ILE A O 1
ATOM 699 N N . ARG A 1 93 ? -9.861 4.139 2.946 1.00 97.25 93 ARG A N 1
ATOM 700 C CA . ARG A 1 93 ? -9.306 5.406 2.468 1.00 97.25 93 ARG A CA 1
ATOM 701 C C . ARG A 1 93 ? -8.845 6.298 3.615 1.00 97.25 93 ARG A C 1
ATOM 703 O O . ARG A 1 93 ? -7.737 6.814 3.551 1.00 97.25 93 ARG A O 1
ATOM 710 N N . ALA A 1 94 ? -9.639 6.439 4.678 1.00 97.38 94 ALA A N 1
ATOM 711 C CA . ALA A 1 94 ? -9.255 7.238 5.841 1.00 97.38 94 ALA A CA 1
ATOM 712 C C . ALA A 1 94 ? -7.986 6.703 6.532 1.00 97.38 94 ALA A C 1
ATOM 714 O O . ALA A 1 94 ? -7.106 7.488 6.891 1.00 97.38 94 ALA A O 1
ATOM 715 N N . LEU A 1 95 ? -7.867 5.378 6.680 1.00 97.88 95 LEU A N 1
ATOM 716 C CA . LEU A 1 95 ? -6.675 4.734 7.236 1.00 97.88 95 LEU A CA 1
ATOM 717 C C . LEU A 1 95 ? -5.454 4.935 6.331 1.00 97.88 95 LEU A C 1
ATOM 719 O O . LEU A 1 95 ? -4.412 5.375 6.809 1.00 97.88 95 LEU A O 1
ATOM 723 N N . VAL A 1 96 ? -5.582 4.686 5.024 1.00 97.81 96 VAL A N 1
ATOM 724 C CA . VAL A 1 96 ? -4.479 4.849 4.062 1.00 97.81 96 VAL A CA 1
ATOM 725 C C . VAL A 1 96 ? -4.036 6.310 3.957 1.00 97.81 96 VAL A C 1
ATOM 727 O O . VAL A 1 96 ? -2.838 6.584 3.937 1.00 97.81 96 VAL A O 1
ATOM 730 N N . ASP A 1 97 ? -4.966 7.266 3.943 1.00 97.00 97 ASP A N 1
ATOM 731 C CA . ASP A 1 97 ? -4.630 8.691 3.896 1.00 97.00 97 ASP A CA 1
ATOM 732 C C . ASP A 1 97 ? -3.924 9.161 5.170 1.00 97.00 97 ASP A C 1
ATOM 734 O O . ASP A 1 97 ? -2.989 9.963 5.089 1.00 97.00 97 ASP A O 1
ATOM 738 N N . ARG A 1 98 ? -4.338 8.661 6.342 1.00 97.19 98 ARG A N 1
ATOM 739 C CA . ARG A 1 98 ? -3.659 8.936 7.614 1.00 97.19 98 ARG A CA 1
ATOM 740 C C . ARG A 1 98 ? -2.268 8.307 7.644 1.00 97.19 98 ARG A C 1
ATOM 742 O O . ARG A 1 98 ? -1.310 9.020 7.931 1.00 97.19 98 ARG A O 1
ATOM 749 N N . ALA A 1 99 ? -2.149 7.030 7.285 1.00 97.38 99 ALA A N 1
ATOM 750 C CA . ALA A 1 99 ? -0.871 6.330 7.205 1.00 97.38 99 ALA A CA 1
ATOM 751 C C . ALA A 1 99 ? 0.102 7.041 6.258 1.00 97.38 99 ALA A C 1
ATOM 753 O O . ALA A 1 99 ? 1.248 7.277 6.616 1.00 97.38 99 ALA A O 1
ATOM 754 N N . ALA A 1 100 ? -0.360 7.455 5.074 1.00 97.00 100 ALA A N 1
ATOM 755 C CA . ALA A 1 100 ? 0.472 8.163 4.106 1.00 97.00 100 ALA A CA 1
ATOM 756 C C . ALA A 1 100 ? 1.024 9.491 4.645 1.00 97.00 100 ALA A C 1
ATOM 758 O O . ALA A 1 100 ? 2.145 9.853 4.303 1.00 97.00 100 ALA A O 1
ATOM 759 N N . LYS A 1 101 ? 0.255 10.211 5.474 1.00 96.31 101 LYS A N 1
ATOM 760 C CA . LYS A 1 101 ? 0.738 11.426 6.150 1.00 96.31 101 LYS A CA 1
ATOM 761 C C . LYS A 1 101 ? 1.772 11.081 7.220 1.00 96.31 101 LYS A C 1
ATOM 763 O O . LYS A 1 101 ? 2.888 11.565 7.148 1.00 96.31 101 LYS A O 1
ATOM 768 N N . GLN A 1 102 ? 1.435 10.166 8.126 1.00 96.50 102 GLN A N 1
ATOM 769 C CA . GLN A 1 102 ? 2.315 9.759 9.227 1.00 96.50 102 GLN A CA 1
ATOM 770 C C . GLN A 1 102 ? 3.655 9.207 8.733 1.00 96.50 102 GLN A C 1
ATOM 772 O O . GLN A 1 102 ? 4.707 9.590 9.227 1.00 96.50 102 GLN A O 1
ATOM 777 N N . VAL A 1 103 ? 3.629 8.361 7.704 1.00 96.19 103 VAL A N 1
ATOM 778 C CA . VAL A 1 103 ? 4.844 7.814 7.094 1.00 96.19 103 VAL A CA 1
ATOM 779 C C . VAL A 1 103 ? 5.690 8.909 6.440 1.00 96.19 103 VAL A C 1
ATOM 781 O O . VAL A 1 103 ? 6.915 8.859 6.538 1.00 96.19 103 VAL A O 1
ATOM 784 N N . ALA A 1 104 ? 5.066 9.894 5.786 1.00 93.44 104 ALA A N 1
ATOM 785 C CA . ALA A 1 104 ? 5.788 11.028 5.209 1.00 93.44 104 ALA A CA 1
ATOM 786 C C . ALA A 1 104 ? 6.426 11.915 6.293 1.00 93.44 104 ALA A C 1
ATOM 788 O O . ALA A 1 104 ? 7.535 12.404 6.098 1.00 93.44 104 ALA A O 1
ATOM 789 N N . ASP A 1 105 ? 5.762 12.053 7.441 1.00 94.38 105 ASP A N 1
ATOM 790 C CA . ASP A 1 105 ? 6.245 12.818 8.594 1.00 94.38 105 ASP A CA 1
ATOM 791 C C . ASP A 1 105 ? 7.275 12.039 9.444 1.00 94.38 105 ASP A C 1
ATOM 793 O O . ASP A 1 105 ? 7.833 12.582 10.395 1.00 94.38 105 ASP A O 1
ATOM 797 N N . GLY A 1 106 ? 7.547 10.767 9.120 1.00 92.44 106 GLY A N 1
ATOM 798 C CA . GLY A 1 106 ? 8.438 9.900 9.901 1.00 92.44 106 GLY A CA 1
ATOM 799 C C . GLY A 1 106 ? 7.846 9.432 11.237 1.00 92.44 106 GLY A C 1
ATOM 800 O O . GLY A 1 106 ? 8.579 8.941 12.094 1.00 92.44 106 GLY A O 1
ATOM 801 N N . ASP A 1 107 ? 6.532 9.565 11.417 1.00 93.88 107 ASP A N 1
ATOM 802 C CA . ASP A 1 107 ? 5.812 9.176 12.626 1.00 93.88 107 ASP A CA 1
ATOM 803 C C . ASP A 1 107 ? 5.680 7.645 12.722 1.00 93.88 107 ASP A C 1
ATOM 805 O O . ASP A 1 107 ? 5.156 6.976 11.824 1.00 93.88 107 ASP A O 1
ATOM 809 N N . SER A 1 108 ? 6.111 7.093 13.859 1.00 88.50 108 SER A N 1
ATOM 810 C CA . SER A 1 108 ? 5.975 5.672 14.211 1.00 88.50 108 SER A CA 1
ATOM 811 C C . SER A 1 108 ? 4.531 5.152 14.158 1.00 88.50 108 SER A C 1
ATOM 813 O O . SER A 1 108 ? 4.307 3.962 13.926 1.00 88.50 108 SER A O 1
ATOM 815 N N . MET A 1 109 ? 3.538 6.036 14.303 1.00 94.50 109 MET A N 1
ATOM 816 C CA . MET A 1 109 ? 2.120 5.705 14.181 1.00 94.50 109 MET A CA 1
ATOM 817 C C . MET A 1 109 ? 1.732 5.260 12.761 1.00 94.50 109 MET A C 1
ATOM 819 O O . MET A 1 109 ? 0.725 4.570 12.582 1.00 94.50 109 MET A O 1
ATOM 823 N N . GLY A 1 110 ? 2.533 5.612 11.748 1.00 95.75 110 GLY A N 1
ATOM 824 C CA . GLY A 1 110 ? 2.301 5.218 10.360 1.00 95.75 110 GLY A CA 1
ATOM 825 C C . GLY A 1 110 ? 2.212 3.702 10.183 1.00 95.75 110 GLY A C 1
ATOM 826 O O . GLY A 1 110 ? 1.268 3.219 9.557 1.00 95.75 110 GLY A O 1
ATOM 827 N N . ASP A 1 111 ? 3.122 2.950 10.806 1.00 95.56 111 ASP A N 1
ATOM 828 C CA . ASP A 1 111 ? 3.154 1.482 10.715 1.00 95.56 111 ASP A CA 1
ATOM 829 C C . ASP A 1 111 ? 1.969 0.837 11.451 1.00 95.56 111 ASP A C 1
ATOM 831 O O . ASP A 1 111 ? 1.413 -0.166 11.003 1.00 95.56 111 ASP A O 1
ATOM 835 N N . ILE A 1 112 ? 1.512 1.439 12.553 1.00 96.56 112 ILE A N 1
ATOM 836 C CA . ILE A 1 112 ? 0.328 0.965 13.286 1.00 96.56 112 ILE A CA 1
ATOM 837 C C . ILE A 1 112 ? -0.925 1.161 12.426 1.00 96.56 112 ILE A C 1
ATOM 839 O O . ILE A 1 112 ? -1.744 0.251 12.289 1.00 96.56 112 ILE A O 1
ATOM 843 N N . THR A 1 113 ? -1.065 2.328 11.794 1.00 97.25 113 THR A N 1
ATOM 844 C CA . THR A 1 113 ? -2.193 2.612 10.900 1.00 97.25 113 THR A CA 1
ATOM 845 C C . THR A 1 113 ? -2.182 1.701 9.667 1.00 97.25 113 THR A C 1
ATOM 847 O O . THR A 1 113 ? -3.236 1.190 9.278 1.00 97.25 113 THR A O 1
ATOM 850 N N . LEU A 1 114 ? -1.007 1.442 9.077 1.00 96.94 114 LEU A N 1
ATOM 851 C CA . LEU A 1 114 ? -0.860 0.481 7.976 1.00 96.94 114 LEU A CA 1
ATOM 852 C C . LEU A 1 114 ? -1.242 -0.933 8.404 1.00 96.94 114 LEU A C 1
ATOM 854 O O . LEU A 1 114 ? -1.979 -1.600 7.676 1.00 96.94 114 LEU A O 1
ATOM 858 N N . HIS A 1 115 ? -0.805 -1.370 9.587 1.00 96.00 115 HIS A N 1
ATOM 859 C CA . HIS A 1 115 ? -1.176 -2.672 10.129 1.00 96.00 115 HIS A CA 1
ATOM 860 C C . HIS A 1 115 ? -2.698 -2.832 10.215 1.00 96.00 115 HIS A C 1
ATOM 862 O O . HIS A 1 115 ? -3.222 -3.831 9.730 1.00 96.00 115 HIS A O 1
ATOM 868 N N . VAL A 1 116 ? -3.423 -1.836 10.739 1.00 96.69 116 VAL A N 1
ATOM 869 C CA . VAL A 1 116 ? -4.895 -1.888 10.825 1.00 96.69 116 VAL A CA 1
ATOM 870 C C . VAL A 1 116 ? -5.539 -2.011 9.443 1.00 96.69 116 VAL A C 1
ATOM 872 O O . VAL A 1 116 ? -6.423 -2.847 9.248 1.00 96.69 116 VAL A O 1
ATOM 875 N N . ALA A 1 117 ? -5.098 -1.207 8.472 1.00 96.50 117 ALA A N 1
ATOM 876 C CA . ALA A 1 117 ? -5.645 -1.249 7.116 1.00 96.50 117 ALA A CA 1
ATOM 877 C C . ALA A 1 117 ? -5.399 -2.609 6.437 1.00 96.50 117 ALA A C 1
ATOM 879 O O . ALA A 1 117 ? -6.314 -3.191 5.852 1.00 96.50 117 ALA A O 1
ATOM 880 N N . LEU A 1 118 ? -4.169 -3.121 6.534 1.00 96.19 118 LEU A N 1
ATOM 881 C CA . LEU A 1 118 ? -3.724 -4.322 5.829 1.00 96.19 118 LEU A CA 1
ATOM 882 C C . LEU A 1 118 ? -4.185 -5.621 6.490 1.00 96.19 118 LEU A C 1
ATOM 884 O O . LEU A 1 118 ? -4.536 -6.557 5.777 1.00 96.19 118 LEU A O 1
ATOM 888 N N . ALA A 1 119 ? -4.204 -5.688 7.822 1.00 93.56 119 ALA A N 1
ATOM 889 C CA . ALA A 1 119 ? -4.705 -6.855 8.543 1.00 93.56 119 ALA A CA 1
ATOM 890 C C . ALA A 1 119 ? -6.223 -6.997 8.388 1.00 93.56 119 ALA A C 1
ATOM 892 O O . ALA A 1 119 ? -6.736 -8.110 8.321 1.00 93.56 119 ALA A O 1
ATOM 893 N N . GLY A 1 120 ? -6.933 -5.868 8.306 1.00 87.44 120 GLY A N 1
ATOM 894 C CA . GLY A 1 120 ? -8.382 -5.873 8.238 1.00 87.44 120 GLY A CA 1
ATOM 895 C C . GLY A 1 120 ? -8.970 -6.107 6.844 1.00 87.44 120 GLY A C 1
ATOM 896 O O . GLY A 1 120 ? -9.949 -6.838 6.703 1.00 87.44 120 GLY A O 1
ATOM 897 N N . ALA A 1 121 ? -8.402 -5.473 5.816 1.00 92.81 121 ALA A N 1
ATOM 898 C CA . ALA A 1 121 ? -8.957 -5.480 4.463 1.00 92.81 121 ALA A CA 1
ATOM 899 C C . ALA A 1 121 ? -7.845 -5.413 3.402 1.00 92.81 121 ALA A C 1
ATOM 901 O O . ALA A 1 121 ? -7.796 -4.476 2.602 1.00 92.81 121 ALA A O 1
ATOM 902 N N . ARG A 1 122 ? -6.942 -6.405 3.410 1.00 94.56 122 ARG A N 1
ATOM 903 C CA . ARG A 1 122 ? -5.687 -6.413 2.637 1.00 94.56 122 ARG A CA 1
ATOM 904 C C . ARG A 1 122 ? -5.839 -5.966 1.185 1.00 94.56 122 ARG A C 1
ATOM 906 O O . ARG A 1 122 ? -5.187 -5.006 0.789 1.00 94.56 122 ARG A O 1
ATOM 913 N N . ASP A 1 123 ? -6.698 -6.616 0.406 1.00 94.69 123 ASP A N 1
ATOM 914 C CA . ASP A 1 123 ? -6.801 -6.355 -1.036 1.00 94.69 123 ASP A CA 1
ATOM 915 C C . ASP A 1 123 ? -7.293 -4.937 -1.329 1.00 94.69 123 ASP A C 1
ATOM 917 O O . ASP A 1 123 ? -6.748 -4.221 -2.172 1.00 94.69 123 ASP A O 1
ATOM 921 N N . ALA A 1 124 ? -8.315 -4.490 -0.599 1.00 95.88 124 ALA A N 1
ATOM 922 C CA . ALA A 1 124 ? -8.854 -3.148 -0.749 1.00 95.88 124 ALA A CA 1
ATOM 923 C C . ALA A 1 124 ? -7.859 -2.077 -0.262 1.00 95.88 124 ALA A C 1
ATOM 925 O O . ALA A 1 124 ? -7.686 -1.060 -0.936 1.00 95.88 124 ALA A O 1
ATOM 926 N N . ALA A 1 125 ? -7.140 -2.333 0.834 1.00 97.31 125 ALA A N 1
ATOM 927 C CA . ALA A 1 125 ? -6.075 -1.465 1.324 1.00 97.31 125 ALA A CA 1
ATOM 928 C C . ALA A 1 125 ? -4.892 -1.383 0.347 1.00 97.31 125 ALA A C 1
ATOM 930 O O . ALA A 1 125 ? -4.417 -0.284 0.075 1.00 97.31 125 ALA A O 1
ATOM 931 N N . MET A 1 126 ? -4.461 -2.499 -0.250 1.00 97.38 126 MET A N 1
ATOM 932 C CA . MET A 1 126 ? -3.397 -2.522 -1.262 1.00 97.38 126 MET A CA 1
ATOM 933 C C . MET A 1 126 ? -3.788 -1.752 -2.529 1.00 97.38 126 MET A C 1
ATOM 935 O O . MET A 1 126 ? -2.985 -0.972 -3.046 1.00 97.38 126 MET A O 1
ATOM 939 N N . ARG A 1 127 ? -5.041 -1.883 -2.994 1.00 97.00 127 ARG A N 1
ATOM 940 C CA . ARG A 1 127 ? -5.560 -1.078 -4.115 1.00 97.00 127 ARG A CA 1
ATOM 941 C C . ARG A 1 127 ? -5.540 0.420 -3.806 1.00 97.00 127 ARG A C 1
ATOM 943 O O . ARG A 1 127 ? -5.098 1.209 -4.645 1.00 97.00 127 ARG A O 1
ATOM 950 N N . GLU A 1 128 ? -5.983 0.829 -2.616 1.00 98.06 128 GLU A N 1
ATOM 951 C CA . GLU A 1 128 ? -5.953 2.246 -2.230 1.00 98.06 128 GLU A CA 1
ATOM 952 C C . GLU A 1 128 ? -4.515 2.746 -2.000 1.00 98.06 128 GLU A C 1
ATOM 954 O O . GLU A 1 128 ? -4.195 3.856 -2.418 1.00 98.06 128 GLU A O 1
ATOM 959 N N . LEU A 1 129 ? -3.606 1.929 -1.454 1.00 98.25 129 LEU A N 1
ATOM 960 C CA . LEU A 1 129 ? -2.177 2.257 -1.340 1.00 98.25 129 LEU A CA 1
ATOM 961 C C . LEU A 1 129 ? -1.538 2.503 -2.710 1.00 98.25 129 LEU A C 1
ATOM 963 O O . LEU A 1 129 ? -0.838 3.501 -2.888 1.00 98.25 129 LEU A O 1
ATOM 967 N N . ALA A 1 130 ? -1.815 1.653 -3.701 1.00 97.75 130 ALA A N 1
ATOM 968 C CA . ALA A 1 130 ? -1.312 1.844 -5.058 1.00 97.75 130 ALA A CA 1
ATOM 969 C C . ALA A 1 130 ? -1.889 3.114 -5.717 1.00 97.75 130 ALA A C 1
ATOM 971 O O . ALA A 1 130 ? -1.148 3.911 -6.300 1.00 97.75 130 ALA A O 1
ATOM 972 N N . SER A 1 131 ? -3.196 3.360 -5.554 1.00 97.75 131 SER A N 1
ATOM 973 C CA . SER A 1 131 ? -3.865 4.611 -5.956 1.00 97.75 131 SER A CA 1
ATOM 974 C C . SER A 1 131 ? -3.207 5.837 -5.309 1.00 97.75 131 SER A C 1
ATOM 976 O O . SER A 1 131 ? -2.892 6.825 -5.985 1.00 97.75 131 SER A O 1
ATOM 978 N N . ARG A 1 132 ? -2.936 5.776 -4.001 1.00 97.88 132 ARG A N 1
ATOM 979 C CA . ARG A 1 132 ? -2.304 6.856 -3.242 1.00 97.88 132 ARG A CA 1
ATOM 980 C C . ARG A 1 132 ? -0.870 7.106 -3.694 1.00 97.88 132 ARG A C 1
ATOM 982 O O . ARG A 1 132 ? -0.504 8.267 -3.894 1.00 97.88 132 ARG A O 1
ATOM 989 N N . ALA A 1 133 ? -0.091 6.049 -3.913 1.00 97.25 133 ALA A N 1
ATOM 990 C CA . ALA A 1 133 ? 1.265 6.137 -4.438 1.00 97.25 133 ALA A CA 1
ATOM 991 C C . ALA A 1 133 ? 1.289 6.775 -5.834 1.00 97.25 133 ALA A C 1
ATOM 993 O O . ALA A 1 133 ? 2.077 7.689 -6.073 1.00 97.25 133 ALA A O 1
ATOM 994 N N . LEU A 1 134 ? 0.369 6.395 -6.728 1.00 96.38 134 LEU A N 1
ATOM 995 C CA . LEU A 1 134 ? 0.235 7.024 -8.044 1.00 96.38 134 LEU A CA 1
ATOM 996 C C . LEU A 1 134 ? -0.074 8.528 -7.933 1.00 96.38 134 LEU A C 1
ATOM 998 O O . LEU A 1 134 ? 0.529 9.337 -8.640 1.00 96.38 134 LEU A O 1
ATOM 1002 N N . LYS A 1 135 ? -0.976 8.931 -7.025 1.00 96.88 135 LYS A N 1
ATOM 1003 C CA . LYS A 1 135 ? -1.270 10.355 -6.766 1.00 96.88 135 LYS A CA 1
ATOM 1004 C C . LYS A 1 135 ? -0.027 11.108 -6.277 1.00 96.88 135 LYS A C 1
ATOM 1006 O O . LYS A 1 135 ? 0.262 12.189 -6.785 1.00 96.88 135 LYS A O 1
ATOM 1011 N N . LEU A 1 136 ? 0.728 10.538 -5.335 1.00 96.38 136 LEU A N 1
ATOM 1012 C CA . LEU A 1 136 ? 1.979 11.124 -4.832 1.00 96.38 136 LEU A CA 1
ATOM 1013 C C . LEU A 1 136 ? 3.026 11.261 -5.946 1.00 96.38 136 LEU A C 1
ATOM 1015 O O . LEU A 1 136 ? 3.607 12.333 -6.119 1.00 96.38 136 LEU A O 1
ATOM 1019 N N . ARG A 1 137 ? 3.200 10.224 -6.772 1.00 94.81 137 ARG A N 1
ATOM 1020 C CA . ARG A 1 137 ? 4.082 10.257 -7.945 1.00 94.81 137 ARG A CA 1
ATOM 1021 C C . ARG A 1 137 ? 3.690 11.346 -8.938 1.00 94.81 137 ARG A C 1
ATOM 1023 O O . ARG A 1 137 ? 4.567 12.041 -9.446 1.00 94.81 137 ARG A O 1
ATOM 1030 N N . ARG A 1 138 ? 2.398 11.509 -9.241 1.00 94.44 138 ARG A N 1
ATOM 1031 C CA . ARG A 1 138 ? 1.902 12.579 -10.132 1.00 94.44 138 ARG A CA 1
ATOM 1032 C C . ARG A 1 138 ? 2.159 13.970 -9.555 1.00 94.44 138 ARG A C 1
ATOM 1034 O O . ARG A 1 138 ? 2.490 14.881 -10.304 1.00 94.44 138 ARG A O 1
ATOM 1041 N N . ALA A 1 139 ? 2.114 14.102 -8.232 1.00 94.75 139 ALA A N 1
ATOM 1042 C CA . ALA A 1 139 ? 2.504 15.311 -7.510 1.00 94.75 139 ALA A CA 1
ATOM 1043 C C . ALA A 1 139 ? 4.032 15.479 -7.341 1.00 94.75 139 ALA A C 1
ATOM 1045 O O . ALA A 1 139 ? 4.464 16.319 -6.558 1.00 94.75 139 ALA A O 1
ATOM 1046 N N . LYS A 1 140 ? 4.861 14.679 -8.034 1.00 92.56 140 LYS A N 1
ATOM 1047 C CA . LYS A 1 140 ? 6.337 14.660 -7.937 1.00 92.56 140 LYS A CA 1
ATOM 1048 C C . LYS A 1 140 ? 6.891 14.313 -6.542 1.00 92.56 140 LYS A C 1
ATOM 1050 O O . LYS A 1 140 ? 8.099 14.402 -6.316 1.00 92.56 140 LYS A O 1
ATOM 1055 N N . LYS A 1 141 ? 6.042 13.830 -5.628 1.00 93.81 141 LYS A N 1
ATOM 1056 C CA . LYS A 1 141 ? 6.395 13.337 -4.285 1.00 93.81 141 LYS A CA 1
ATOM 1057 C C . LYS A 1 141 ? 6.846 11.873 -4.342 1.00 93.81 141 LYS A C 1
ATOM 1059 O O . LYS A 1 141 ? 6.239 10.983 -3.752 1.00 93.81 141 LYS A O 1
ATOM 1064 N N . HIS A 1 142 ? 7.890 11.607 -5.129 1.00 92.19 142 HIS A N 1
ATOM 1065 C CA . HIS A 1 142 ? 8.369 10.241 -5.380 1.00 92.19 142 HIS A CA 1
ATOM 1066 C C . HIS A 1 142 ? 8.959 9.578 -4.128 1.00 92.19 142 HIS A C 1
ATOM 1068 O O . HIS A 1 142 ? 8.803 8.373 -3.955 1.00 92.19 142 HIS A O 1
ATOM 1074 N N . ALA A 1 143 ? 9.612 10.357 -3.258 1.00 91.94 143 ALA A N 1
ATOM 1075 C CA . ALA A 1 143 ? 10.162 9.859 -2.000 1.00 91.94 143 ALA A CA 1
ATOM 1076 C C . ALA A 1 143 ? 9.042 9.353 -1.078 1.00 91.94 143 ALA A C 1
ATOM 1078 O O . ALA A 1 143 ? 9.080 8.194 -0.678 1.00 91.94 143 ALA A O 1
ATOM 1079 N N . ASP A 1 144 ? 8.006 10.164 -0.854 1.00 94.69 144 ASP A N 1
ATOM 1080 C CA . ASP A 1 144 ? 6.845 9.803 -0.031 1.00 94.69 144 ASP A CA 1
ATOM 1081 C C . ASP A 1 144 ? 6.142 8.550 -0.571 1.00 94.69 144 ASP A C 1
ATOM 1083 O O . ASP A 1 144 ? 5.843 7.626 0.182 1.00 94.69 144 ASP A O 1
ATOM 1087 N N . ALA A 1 145 ? 5.928 8.478 -1.893 1.00 96.56 145 ALA A N 1
ATOM 1088 C CA . ALA A 1 145 ? 5.334 7.305 -2.536 1.00 96.56 145 ALA A CA 1
ATOM 1089 C C . ALA A 1 145 ? 6.176 6.039 -2.311 1.00 96.56 145 ALA A C 1
ATOM 1091 O O . ALA A 1 145 ? 5.635 4.977 -2.002 1.00 96.56 145 ALA A O 1
ATOM 1092 N N . ARG A 1 146 ? 7.505 6.158 -2.437 1.00 95.25 146 ARG A N 1
ATOM 1093 C CA . ARG A 1 146 ? 8.444 5.056 -2.216 1.00 95.25 146 ARG A CA 1
ATOM 1094 C C . ARG A 1 146 ? 8.423 4.588 -0.765 1.00 95.25 146 ARG A C 1
ATOM 1096 O O . ARG A 1 146 ? 8.319 3.390 -0.532 1.00 95.25 146 ARG A O 1
ATOM 1103 N N . VAL A 1 147 ? 8.529 5.506 0.197 1.00 95.62 147 VAL A N 1
ATOM 1104 C CA . VAL A 1 147 ? 8.552 5.158 1.627 1.00 95.62 147 VAL A CA 1
ATOM 1105 C C . VAL A 1 147 ? 7.228 4.514 2.033 1.00 95.62 147 VAL A C 1
ATOM 1107 O O . VAL A 1 147 ? 7.254 3.474 2.682 1.00 95.62 147 VAL A O 1
ATOM 1110 N N . LEU A 1 148 ? 6.087 5.047 1.582 1.00 97.50 148 LEU A N 1
ATOM 1111 C CA . LEU A 1 148 ? 4.770 4.456 1.837 1.00 97.50 148 LEU A CA 1
ATOM 1112 C C . LEU A 1 148 ? 4.688 2.992 1.382 1.00 97.50 148 LEU A C 1
ATOM 1114 O O . LEU A 1 148 ? 4.270 2.131 2.152 1.00 97.50 148 LEU A O 1
ATOM 1118 N N . LEU A 1 149 ? 5.101 2.701 0.145 1.00 97.19 149 LEU A N 1
ATOM 1119 C CA . LEU A 1 149 ? 5.040 1.344 -0.405 1.00 97.19 149 LEU A CA 1
ATOM 1120 C C . LEU A 1 149 ? 6.075 0.400 0.222 1.00 97.19 149 LEU A C 1
ATOM 1122 O O . LEU A 1 149 ? 5.777 -0.776 0.406 1.00 97.19 149 LEU A O 1
ATOM 1126 N N . LEU A 1 150 ? 7.258 0.898 0.597 1.00 95.12 150 LEU A N 1
ATOM 1127 C CA . LEU A 1 150 ? 8.244 0.105 1.340 1.00 95.12 150 LEU A CA 1
ATOM 1128 C C . LEU A 1 150 ? 7.743 -0.253 2.742 1.00 95.12 150 LEU A C 1
ATOM 1130 O O . LEU A 1 150 ? 7.869 -1.402 3.148 1.00 95.12 150 LEU A O 1
ATOM 1134 N N . ARG A 1 151 ? 7.128 0.696 3.460 1.00 96.00 151 ARG A N 1
ATOM 1135 C CA . ARG A 1 151 ? 6.501 0.415 4.760 1.00 96.00 151 ARG A CA 1
ATOM 1136 C C . ARG A 1 151 ? 5.364 -0.592 4.616 1.00 96.00 151 ARG A C 1
ATOM 1138 O O . ARG A 1 151 ? 5.301 -1.539 5.386 1.00 96.00 151 ARG A O 1
ATOM 1145 N N . ALA A 1 152 ? 4.522 -0.456 3.589 1.00 96.38 152 ALA A N 1
ATOM 1146 C CA . ALA A 1 152 ? 3.477 -1.439 3.302 1.00 96.38 152 ALA A CA 1
ATOM 1147 C C . ALA A 1 152 ? 4.044 -2.848 3.029 1.00 96.38 152 ALA A C 1
ATOM 1149 O O . ALA A 1 152 ? 3.474 -3.825 3.510 1.00 96.38 152 ALA A O 1
ATOM 1150 N N . ALA A 1 153 ? 5.179 -2.955 2.327 1.00 94.75 153 ALA A N 1
ATOM 1151 C CA . ALA A 1 153 ? 5.856 -4.230 2.075 1.00 94.75 153 ALA A CA 1
ATOM 1152 C C . ALA A 1 153 ? 6.368 -4.903 3.364 1.00 94.75 153 ALA A C 1
ATOM 1154 O O . ALA A 1 153 ? 6.378 -6.129 3.460 1.00 94.75 153 ALA A O 1
ATOM 1155 N N . SER A 1 154 ? 6.719 -4.126 4.396 1.00 94.12 154 SER A N 1
ATOM 1156 C CA . SER A 1 154 ? 7.074 -4.664 5.720 1.00 94.12 154 SER A CA 1
ATOM 1157 C C . SER A 1 154 ? 5.901 -5.353 6.434 1.00 94.12 154 SER A C 1
ATOM 1159 O O . SER A 1 154 ? 6.118 -6.111 7.375 1.00 94.12 154 SER A O 1
ATOM 1161 N N . HIS A 1 155 ? 4.661 -5.130 5.984 1.00 93.19 155 HIS A N 1
ATOM 1162 C CA . HIS A 1 155 ? 3.449 -5.801 6.473 1.00 93.19 155 HIS A CA 1
ATOM 1163 C C . HIS A 1 155 ? 2.984 -6.952 5.547 1.00 93.19 155 HIS A C 1
ATOM 1165 O O . HIS A 1 155 ? 1.841 -7.421 5.631 1.00 93.19 155 HIS A O 1
ATOM 1171 N N . GLY A 1 156 ? 3.855 -7.404 4.639 1.00 91.69 156 GLY A N 1
ATOM 1172 C CA . GLY A 1 156 ? 3.667 -8.565 3.767 1.00 91.69 156 GLY A CA 1
ATOM 1173 C C . GLY A 1 156 ? 3.713 -8.227 2.275 1.00 91.69 156 GLY A C 1
ATOM 1174 O O . GLY A 1 156 ? 3.959 -7.095 1.876 1.00 91.69 156 GLY A O 1
ATOM 1175 N N . GLU A 1 157 ? 3.391 -9.213 1.442 1.00 92.44 157 GLU A N 1
ATOM 1176 C CA . GLU A 1 157 ? 3.467 -9.129 -0.022 1.00 92.44 157 GLU A CA 1
ATOM 1177 C C . GLU A 1 157 ? 2.640 -7.992 -0.641 1.00 92.44 157 GLU A C 1
ATOM 1179 O O . GLU A 1 157 ? 1.441 -7.843 -0.384 1.00 92.44 157 GLU A O 1
ATOM 1184 N N . LEU A 1 158 ? 3.274 -7.194 -1.495 1.00 95.31 158 LEU A N 1
ATOM 1185 C CA . LEU A 1 158 ? 2.586 -6.161 -2.259 1.00 95.31 158 LEU A CA 1
ATOM 1186 C C . LEU A 1 158 ? 1.714 -6.795 -3.347 1.00 95.31 158 LEU A C 1
ATOM 1188 O O . LEU A 1 158 ? 2.117 -7.759 -3.985 1.00 95.31 158 LEU A O 1
ATOM 1192 N N . SER A 1 159 ? 0.555 -6.193 -3.625 1.00 95.75 159 SER A N 1
ATOM 1193 C CA . SER A 1 159 ? -0.171 -6.488 -4.869 1.00 95.75 159 SER A CA 1
ATOM 1194 C C . SER A 1 159 ? 0.666 -6.094 -6.091 1.00 95.75 159 SER A C 1
ATOM 1196 O O . SER A 1 159 ? 1.401 -5.105 -6.010 1.00 95.75 159 SER A O 1
ATOM 1198 N N . ASP A 1 160 ? 0.462 -6.748 -7.234 1.00 96.94 160 ASP A N 1
ATOM 1199 C CA . ASP A 1 160 ? 1.167 -6.457 -8.493 1.00 96.94 160 ASP A CA 1
ATOM 1200 C C . ASP A 1 160 ? 1.166 -4.966 -8.856 1.00 96.94 160 ASP A C 1
ATOM 1202 O O . ASP A 1 160 ? 2.192 -4.393 -9.221 1.00 96.94 160 ASP A O 1
ATOM 1206 N N . GLU A 1 161 ? 0.025 -4.290 -8.699 1.00 96.94 161 GLU A N 1
ATOM 1207 C CA . GLU A 1 161 ? -0.075 -2.861 -8.996 1.00 96.94 161 GLU A CA 1
ATOM 1208 C C . GLU A 1 161 ? 0.739 -2.018 -7.998 1.00 96.94 161 GLU A C 1
ATOM 1210 O O . GLU A 1 161 ? 1.452 -1.106 -8.407 1.00 96.94 161 GLU A O 1
ATOM 1215 N N . ALA A 1 162 ? 0.712 -2.335 -6.700 1.00 96.69 162 ALA A N 1
ATOM 1216 C CA . ALA A 1 162 ? 1.556 -1.667 -5.702 1.00 96.69 162 ALA A CA 1
ATOM 1217 C C . ALA A 1 162 ? 3.055 -1.915 -5.960 1.00 96.69 162 ALA A C 1
ATOM 1219 O O . ALA A 1 162 ? 3.866 -0.993 -5.853 1.00 96.69 162 ALA A O 1
ATOM 1220 N N . GLN A 1 163 ? 3.416 -3.132 -6.365 1.00 96.81 163 GLN A N 1
ATOM 1221 C CA . GLN A 1 163 ? 4.771 -3.495 -6.758 1.00 96.81 163 GLN A CA 1
ATOM 1222 C C . GLN A 1 163 ? 5.229 -2.730 -8.006 1.00 96.81 163 GLN A C 1
ATOM 1224 O O . GLN A 1 163 ? 6.340 -2.197 -8.025 1.00 96.81 163 GLN A O 1
ATOM 1229 N N . TYR A 1 164 ? 4.363 -2.595 -9.014 1.00 97.56 164 TYR A N 1
ATOM 1230 C CA . TYR A 1 164 ? 4.609 -1.757 -10.188 1.00 97.56 164 TYR A CA 1
ATOM 1231 C C . TYR A 1 164 ? 4.865 -0.301 -9.781 1.00 97.56 164 TYR A C 1
ATOM 1233 O O . TYR A 1 164 ? 5.872 0.290 -10.179 1.00 97.56 164 TYR A O 1
ATOM 1241 N N . GLN A 1 165 ? 4.006 0.273 -8.931 1.00 97.44 165 GLN A N 1
ATOM 1242 C CA . GLN A 1 165 ? 4.184 1.645 -8.447 1.00 97.44 165 GLN A CA 1
ATOM 1243 C C . GLN A 1 165 ? 5.508 1.826 -7.686 1.00 97.44 165 GLN A C 1
ATOM 1245 O O . GLN A 1 165 ? 6.178 2.848 -7.871 1.00 97.44 165 GLN A O 1
ATOM 1250 N N . LEU A 1 166 ? 5.916 0.845 -6.873 1.00 96.06 166 LEU A N 1
ATOM 1251 C CA . LEU A 1 166 ? 7.186 0.869 -6.143 1.00 96.06 166 LEU A CA 1
ATOM 1252 C C . LEU A 1 166 ? 8.387 0.785 -7.094 1.00 96.06 166 LEU A C 1
ATOM 1254 O O . LEU A 1 166 ? 9.304 1.602 -6.981 1.00 96.06 166 LEU A O 1
ATOM 1258 N N . GLY A 1 167 ? 8.359 -0.140 -8.057 1.00 95.25 167 GLY A N 1
ATOM 1259 C CA . GLY A 1 167 ? 9.406 -0.294 -9.069 1.00 95.25 167 GLY A CA 1
ATOM 1260 C C . GLY A 1 167 ? 9.633 0.999 -9.850 1.00 95.25 167 GLY A C 1
ATOM 1261 O O . GLY A 1 167 ? 10.765 1.473 -9.964 1.00 95.25 167 GLY A O 1
ATOM 1262 N N . VAL A 1 168 ? 8.553 1.652 -10.294 1.00 95.62 168 VAL A N 1
ATOM 1263 C CA . VAL A 1 168 ? 8.663 2.937 -10.997 1.00 95.62 168 VAL A CA 1
ATOM 1264 C C . VAL A 1 168 ? 9.185 4.049 -10.081 1.00 95.62 168 VAL A C 1
ATOM 1266 O O . VAL A 1 168 ? 10.025 4.840 -10.510 1.00 95.62 168 VAL A O 1
ATOM 1269 N N . CYS A 1 169 ? 8.760 4.114 -8.813 1.00 94.19 169 CYS A N 1
ATOM 1270 C CA . CYS A 1 169 ? 9.313 5.088 -7.861 1.00 94.19 169 CYS A CA 1
ATOM 1271 C C . CYS A 1 169 ? 10.830 4.942 -7.700 1.00 94.19 169 CYS A C 1
ATOM 1273 O O . CYS A 1 169 ? 11.538 5.950 -7.675 1.00 94.19 169 CYS A O 1
ATOM 1275 N N . LYS A 1 170 ? 11.331 3.706 -7.583 1.00 92.12 170 LYS A N 1
ATOM 1276 C CA . LYS A 1 170 ? 12.769 3.455 -7.447 1.00 92.12 170 LYS A CA 1
ATOM 1277 C C . LYS A 1 170 ? 13.530 3.818 -8.719 1.00 92.12 170 LYS A C 1
ATOM 1279 O O . LYS A 1 170 ? 14.526 4.531 -8.627 1.00 92.12 170 LYS A O 1
ATOM 1284 N N . LEU A 1 171 ? 13.006 3.444 -9.887 1.00 92.00 171 LEU A N 1
ATOM 1285 C CA . LEU A 1 171 ? 13.613 3.778 -11.177 1.00 92.00 171 LEU A CA 1
ATOM 1286 C C . LEU A 1 171 ? 13.722 5.298 -11.389 1.00 92.00 171 LEU A C 1
ATOM 1288 O O . LEU A 1 171 ? 14.751 5.800 -11.839 1.00 92.00 171 LEU A O 1
ATOM 1292 N N . LEU A 1 172 ? 12.683 6.048 -11.009 1.00 90.44 172 LEU A N 1
ATOM 1293 C CA . LEU A 1 172 ? 12.683 7.513 -11.059 1.00 90.44 172 LEU A CA 1
ATOM 1294 C C . LEU A 1 172 ? 13.647 8.144 -10.046 1.00 90.44 172 LEU A C 1
ATOM 1296 O O . LEU A 1 172 ? 14.242 9.180 -10.336 1.00 90.44 172 LEU A O 1
ATOM 1300 N N . ALA A 1 173 ? 13.794 7.556 -8.856 1.00 86.81 173 ALA A N 1
ATOM 1301 C CA . ALA A 1 173 ? 14.736 8.045 -7.853 1.00 86.81 173 ALA A CA 1
ATOM 1302 C C . ALA A 1 173 ? 16.185 7.861 -8.321 1.00 86.81 173 ALA A C 1
ATOM 1304 O O . ALA A 1 173 ? 16.976 8.796 -8.258 1.00 86.81 173 ALA A O 1
ATOM 1305 N N . GLU A 1 174 ? 16.519 6.689 -8.856 1.00 84.19 174 GLU A N 1
ATOM 1306 C CA . GLU A 1 174 ? 17.860 6.389 -9.365 1.00 84.19 174 GLU A CA 1
ATOM 1307 C C . GLU A 1 174 ? 18.242 7.285 -10.541 1.00 84.19 174 GLU A C 1
ATOM 1309 O O . GLU A 1 174 ? 19.371 7.757 -10.603 1.00 84.19 174 GLU A O 1
ATOM 1314 N N . ALA A 1 175 ? 17.293 7.616 -11.420 1.00 79.62 175 ALA A N 1
ATOM 1315 C CA . ALA A 1 175 ? 17.529 8.566 -12.503 1.00 79.62 175 ALA A CA 1
ATOM 1316 C C . ALA A 1 175 ? 17.950 9.964 -12.015 1.00 79.62 175 ALA A C 1
ATOM 1318 O O . ALA A 1 175 ? 18.711 10.643 -12.698 1.00 79.62 175 ALA A O 1
ATOM 1319 N N . LYS A 1 176 ? 17.483 10.398 -10.836 1.00 71.38 176 LYS A N 1
ATOM 1320 C CA . LYS A 1 176 ? 17.909 11.672 -10.235 1.00 71.38 176 LYS A CA 1
ATOM 1321 C C . LYS A 1 176 ? 19.322 11.604 -9.657 1.00 71.38 176 LYS A C 1
ATOM 1323 O O . LYS A 1 176 ? 20.011 12.616 -9.647 1.00 71.38 176 LYS A O 1
ATOM 1328 N N . HIS A 1 177 ? 19.739 10.437 -9.170 1.00 61.88 177 HIS A N 1
ATOM 1329 C CA . HIS A 1 177 ? 21.059 10.232 -8.566 1.00 61.88 177 HIS A CA 1
ATOM 1330 C C . HIS A 1 177 ? 22.143 9.880 -9.599 1.00 61.88 177 HIS A C 1
ATOM 1332 O O . HIS A 1 177 ? 23.303 10.228 -9.405 1.00 61.88 177 HIS A O 1
ATOM 1338 N N . ALA A 1 178 ? 21.766 9.282 -10.734 1.00 56.22 178 ALA A N 1
ATOM 1339 C CA . ALA A 1 178 ? 22.665 8.944 -11.842 1.00 56.22 178 ALA A CA 1
ATOM 1340 C C . ALA A 1 178 ? 23.299 10.167 -12.538 1.00 56.22 178 ALA A C 1
ATOM 1342 O O . ALA A 1 178 ? 24.213 10.009 -13.338 1.00 56.22 178 ALA A O 1
ATOM 1343 N N . ALA A 1 179 ? 22.866 11.390 -12.213 1.00 48.78 179 ALA A N 1
ATOM 1344 C CA . ALA A 1 179 ? 23.516 12.619 -12.665 1.00 48.78 179 ALA A CA 1
ATOM 1345 C C . ALA A 1 179 ? 24.879 12.892 -11.982 1.00 48.78 179 ALA A C 1
ATOM 1347 O O . ALA A 1 179 ? 25.522 13.879 -12.328 1.00 48.78 179 ALA A O 1
ATOM 1348 N N . GLY A 1 180 ? 25.314 12.061 -11.018 1.00 41.53 180 GLY A N 1
ATOM 1349 C CA . GLY A 1 180 ? 26.522 12.308 -10.216 1.00 41.53 180 GLY A CA 1
ATOM 1350 C C . GLY A 1 180 ? 27.577 11.197 -10.149 1.00 41.53 180 GLY A C 1
ATOM 1351 O O . GLY A 1 180 ? 28.677 11.482 -9.688 1.00 41.53 180 GLY A O 1
ATOM 1352 N N . ALA A 1 181 ? 27.309 9.961 -10.581 1.00 38.19 181 ALA A N 1
ATOM 1353 C CA . ALA A 1 181 ? 28.311 8.891 -10.540 1.00 38.19 181 ALA A CA 1
ATOM 1354 C C . ALA A 1 181 ? 27.955 7.730 -11.477 1.00 38.19 181 ALA A C 1
ATOM 1356 O O . ALA A 1 181 ? 26.800 7.301 -11.527 1.00 38.19 181 ALA A O 1
ATOM 1357 N N . ASP A 1 182 ? 28.972 7.204 -12.166 1.00 41.16 182 ASP A N 1
ATOM 1358 C CA . ASP A 1 182 ? 28.977 5.883 -12.797 1.00 41.16 182 ASP A CA 1
ATOM 1359 C C . ASP A 1 182 ? 28.594 4.822 -11.756 1.00 41.16 182 ASP A C 1
ATOM 1361 O O . ASP A 1 182 ? 29.430 4.309 -11.009 1.00 41.16 182 ASP A O 1
ATOM 1365 N N . HIS A 1 183 ? 27.310 4.484 -11.673 1.00 45.75 183 HIS A N 1
ATOM 1366 C CA . HIS A 1 183 ? 26.887 3.312 -10.923 1.00 45.75 183 HIS A CA 1
ATOM 1367 C C . HIS A 1 183 ? 27.005 2.092 -11.821 1.00 45.75 183 HIS A C 1
ATOM 1369 O O . HIS A 1 183 ? 26.108 1.727 -12.580 1.00 45.75 183 HIS A O 1
ATOM 1375 N N . ALA A 1 184 ? 28.205 1.532 -11.708 1.00 40.25 184 ALA A N 1
ATOM 1376 C CA . ALA A 1 184 ? 28.634 0.241 -12.177 1.00 40.25 184 ALA A CA 1
ATOM 1377 C C . ALA A 1 184 ? 27.567 -0.846 -12.011 1.00 40.25 184 ALA A C 1
ATOM 1379 O O . ALA A 1 184 ? 26.859 -0.937 -11.006 1.00 40.25 184 ALA A O 1
ATOM 1380 N N . HIS A 1 185 ? 27.560 -1.709 -13.019 1.00 45.75 185 HIS A N 1
ATOM 1381 C CA . HIS A 1 185 ? 26.962 -3.030 -13.131 1.00 45.75 185 HIS A CA 1
ATOM 1382 C C . HIS A 1 185 ? 27.368 -3.953 -11.968 1.00 45.75 185 HIS A C 1
ATOM 1384 O O . HIS A 1 185 ? 28.140 -4.893 -12.139 1.00 45.75 185 HIS A O 1
ATOM 1390 N N . GLY A 1 186 ? 26.875 -3.675 -10.764 1.00 37.62 186 GLY A N 1
ATOM 1391 C CA . GLY A 1 186 ? 27.117 -4.471 -9.567 1.00 37.62 186 GLY A CA 1
ATOM 1392 C C . GLY A 1 186 ? 25.892 -5.301 -9.210 1.00 37.62 186 GLY A C 1
ATOM 1393 O O . GLY A 1 186 ? 24.827 -4.742 -8.969 1.00 37.62 186 GLY A O 1
ATOM 1394 N N . ASN A 1 187 ? 26.059 -6.625 -9.198 1.00 34.50 187 ASN A N 1
ATOM 1395 C CA . ASN A 1 187 ? 25.135 -7.646 -8.694 1.00 34.50 187 ASN A CA 1
ATOM 1396 C C . ASN A 1 187 ? 23.990 -7.126 -7.805 1.00 34.50 187 ASN A C 1
ATOM 1398 O O . ASN A 1 187 ? 24.210 -6.676 -6.682 1.00 34.50 187 ASN A O 1
ATOM 1402 N N . GLY A 1 188 ? 22.759 -7.299 -8.295 1.00 51.31 188 GLY A N 1
ATOM 1403 C CA . GLY A 1 188 ? 21.532 -7.050 -7.543 1.00 51.31 188 GLY A CA 1
ATOM 1404 C C . GLY A 1 188 ? 20.945 -5.658 -7.761 1.00 51.31 188 GLY A C 1
ATOM 1405 O O . GLY A 1 188 ? 20.781 -4.904 -6.804 1.00 51.31 188 GLY A O 1
ATOM 1406 N N . ASP A 1 189 ? 20.548 -5.328 -8.996 1.00 72.25 189 ASP A N 1
ATOM 1407 C CA . ASP A 1 189 ? 19.660 -4.187 -9.233 1.00 72.25 189 ASP A CA 1
ATOM 1408 C C . ASP A 1 189 ? 18.286 -4.497 -8.611 1.00 72.25 189 ASP A C 1
ATOM 1410 O O . ASP A 1 189 ? 17.365 -5.026 -9.240 1.00 72.25 189 ASP A O 1
ATOM 1414 N N . ALA A 1 190 ? 18.157 -4.192 -7.318 1.00 81.50 190 ALA A N 1
ATOM 1415 C CA . ALA A 1 190 ? 16.948 -4.425 -6.544 1.00 81.50 190 ALA A CA 1
ATOM 1416 C C . ALA A 1 190 ? 15.738 -3.675 -7.122 1.00 81.50 190 ALA A C 1
ATOM 1418 O O . ALA A 1 190 ? 14.616 -3.910 -6.687 1.00 81.50 190 ALA A O 1
ATOM 1419 N N . THR A 1 191 ? 15.933 -2.723 -8.039 1.00 89.38 191 THR A N 1
ATOM 1420 C CA . THR A 1 191 ? 14.844 -2.078 -8.776 1.00 89.38 191 THR A CA 1
ATOM 1421 C C . THR A 1 191 ? 14.338 -2.974 -9.899 1.00 89.38 191 THR A C 1
ATOM 1423 O O . THR A 1 191 ? 13.125 -3.149 -10.025 1.00 89.38 191 THR A O 1
ATOM 1426 N N . MET A 1 192 ? 15.235 -3.631 -10.636 1.00 92.00 192 MET A N 1
ATOM 1427 C CA . MET A 1 192 ? 14.857 -4.604 -11.668 1.00 92.00 192 MET A CA 1
ATOM 1428 C C . MET A 1 192 ? 14.141 -5.820 -11.093 1.00 92.00 192 MET A C 1
ATOM 1430 O O . MET A 1 192 ? 13.200 -6.305 -11.713 1.00 92.00 192 MET A O 1
ATOM 1434 N N . GLY A 1 193 ? 14.487 -6.250 -9.874 1.00 92.12 193 GLY A N 1
ATOM 1435 C CA . GLY A 1 193 ? 13.803 -7.356 -9.192 1.00 92.12 193 GLY A CA 1
ATOM 1436 C C . GLY A 1 193 ? 12.278 -7.184 -9.093 1.00 92.12 193 GLY A C 1
ATOM 1437 O O . GLY A 1 193 ? 11.537 -8.150 -9.287 1.00 92.12 193 GLY A O 1
ATOM 1438 N N . TYR A 1 194 ? 11.792 -5.951 -8.886 1.00 93.31 194 TYR A N 1
ATOM 1439 C CA . TYR A 1 194 ? 10.351 -5.664 -8.870 1.00 93.31 194 TYR A CA 1
ATOM 1440 C C . TYR A 1 194 ? 9.708 -5.872 -10.244 1.00 93.31 194 TYR A C 1
ATOM 1442 O O . TYR A 1 194 ? 8.621 -6.438 -10.334 1.00 93.31 194 TYR A O 1
ATOM 1450 N N . PHE A 1 195 ? 10.379 -5.447 -11.314 1.00 95.62 195 PHE A N 1
ATOM 1451 C CA . PHE A 1 195 ? 9.898 -5.621 -12.683 1.00 95.62 195 PHE A CA 1
ATOM 1452 C C . PHE A 1 195 ? 9.994 -7.082 -13.140 1.00 95.62 195 PHE A C 1
ATOM 1454 O O . PHE A 1 195 ? 9.055 -7.585 -13.746 1.00 95.62 195 PHE A O 1
ATOM 1461 N N . ALA A 1 196 ? 11.067 -7.789 -12.781 1.00 94.50 196 ALA A N 1
ATOM 1462 C CA . ALA A 1 196 ? 11.281 -9.194 -13.122 1.00 94.50 196 ALA A CA 1
ATOM 1463 C C . ALA A 1 196 ? 10.200 -10.088 -12.506 1.00 94.50 196 ALA A C 1
ATOM 1465 O O . ALA A 1 196 ? 9.645 -10.969 -13.158 1.00 94.50 196 ALA A O 1
ATOM 1466 N N . SER A 1 197 ? 9.844 -9.835 -11.242 1.00 94.06 197 SER A N 1
ATOM 1467 C CA . SER A 1 197 ? 8.714 -10.517 -10.603 1.00 94.06 197 SER A CA 1
ATOM 1468 C C . SER A 1 197 ? 7.391 -10.248 -11.345 1.00 94.06 197 SER A C 1
ATOM 1470 O O . SER A 1 197 ? 6.684 -11.198 -11.664 1.00 94.06 197 SER A O 1
ATOM 1472 N N . LEU A 1 198 ? 7.109 -9.006 -11.759 1.00 96.50 198 LEU A N 1
ATOM 1473 C CA . LEU A 1 198 ? 5.897 -8.682 -12.530 1.00 96.50 198 LEU A CA 1
ATOM 1474 C C . LEU A 1 198 ? 5.845 -9.367 -13.900 1.00 96.50 198 LEU A C 1
ATOM 1476 O O . LEU A 1 198 ? 4.785 -9.842 -14.302 1.00 96.50 198 LEU A O 1
ATOM 1480 N N . VAL A 1 199 ? 6.975 -9.442 -14.613 1.00 95.81 199 VAL A N 1
ATOM 1481 C CA . VAL A 1 199 ? 7.051 -10.167 -15.891 1.00 95.81 199 VAL A CA 1
ATOM 1482 C C . VAL A 1 199 ? 6.701 -11.638 -15.678 1.00 95.81 199 VAL A C 1
ATOM 1484 O O . VAL A 1 199 ? 5.848 -12.167 -16.388 1.00 95.81 199 VAL A O 1
ATOM 1487 N N . ARG A 1 200 ? 7.300 -12.278 -14.667 1.00 94.31 200 ARG A N 1
ATOM 1488 C CA . ARG A 1 200 ? 7.067 -13.695 -14.346 1.00 94.31 200 ARG A CA 1
ATOM 1489 C C . ARG A 1 200 ? 5.636 -13.986 -13.891 1.00 94.31 200 ARG A C 1
ATOM 1491 O O . ARG A 1 200 ? 5.121 -15.056 -14.189 1.00 94.31 200 ARG A O 1
ATOM 1498 N N . LEU A 1 201 ? 4.985 -13.032 -13.225 1.00 94.62 201 LEU A N 1
ATOM 1499 C CA . LEU A 1 201 ? 3.572 -13.118 -12.833 1.00 94.62 201 LEU A CA 1
ATOM 1500 C C . LEU A 1 201 ? 2.598 -12.861 -13.998 1.00 94.62 201 LEU A C 1
ATOM 1502 O O . LEU A 1 201 ? 1.389 -12.985 -13.825 1.00 94.62 201 LEU A O 1
ATOM 1506 N N . GLY A 1 202 ? 3.092 -12.501 -15.189 1.00 94.50 202 GLY A N 1
ATOM 1507 C CA . GLY A 1 202 ? 2.243 -12.210 -16.347 1.00 94.50 202 GLY A CA 1
ATOM 1508 C C . GLY A 1 202 ? 1.505 -10.871 -16.255 1.00 94.50 202 GLY A C 1
ATOM 1509 O O . GLY A 1 202 ? 0.564 -10.634 -17.013 1.00 94.50 202 GLY A O 1
ATOM 1510 N N . PHE A 1 203 ? 1.929 -9.972 -15.361 1.00 96.44 203 PHE A N 1
ATOM 1511 C CA . PHE A 1 203 ? 1.413 -8.607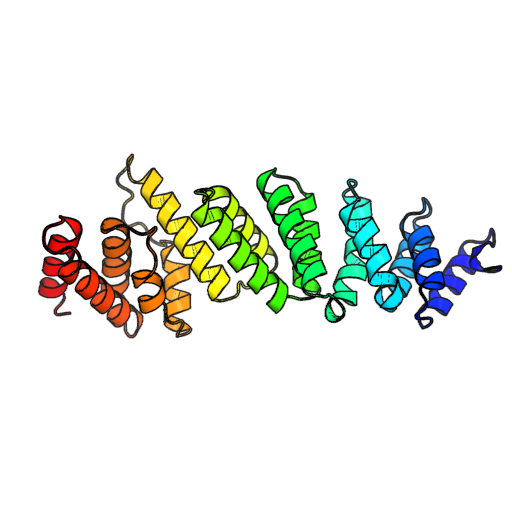 -15.310 1.00 96.44 203 PHE A CA 1
ATOM 1512 C C . PHE A 1 203 ? 1.642 -7.920 -16.673 1.00 96.44 203 PHE A C 1
ATOM 1514 O O . PHE A 1 203 ? 2.715 -8.101 -17.260 1.00 96.44 203 PHE A O 1
ATOM 1521 N N . PRO A 1 204 ? 0.700 -7.100 -17.191 1.00 96.56 204 PRO A N 1
ATOM 1522 C CA . PRO A 1 204 ? 0.814 -6.432 -18.495 1.00 96.56 204 PRO A CA 1
ATOM 1523 C C . PRO A 1 204 ? 1.824 -5.266 -18.466 1.00 96.56 204 PRO A C 1
ATOM 1525 O O . PRO A 1 204 ? 1.510 -4.112 -18.772 1.00 96.56 204 PRO A O 1
ATOM 1528 N N . LEU A 1 205 ? 3.062 -5.558 -18.065 1.00 97.06 205 LEU A N 1
ATOM 1529 C CA . LEU A 1 205 ? 4.085 -4.586 -17.713 1.00 97.06 205 LEU A CA 1
ATOM 1530 C C . LEU A 1 205 ? 4.463 -3.696 -18.894 1.00 97.06 205 LEU A C 1
ATOM 1532 O O . LEU A 1 205 ? 4.597 -2.485 -18.732 1.00 97.06 205 LEU A O 1
ATOM 1536 N N . LEU A 1 206 ? 4.595 -4.282 -20.086 1.00 96.38 206 LEU A N 1
ATOM 1537 C CA . LEU A 1 206 ? 4.962 -3.554 -21.297 1.00 96.38 206 LEU A CA 1
ATOM 1538 C C . LEU A 1 206 ? 3.954 -2.447 -21.620 1.00 96.38 206 LEU A C 1
ATOM 1540 O O . LEU A 1 206 ? 4.344 -1.304 -21.856 1.00 96.38 206 LEU A O 1
ATOM 1544 N N . ASP A 1 207 ? 2.661 -2.762 -21.588 1.00 96.69 207 ASP A N 1
ATOM 1545 C CA . ASP A 1 207 ? 1.606 -1.794 -21.893 1.00 96.69 207 ASP A CA 1
ATOM 1546 C C . ASP A 1 207 ? 1.493 -0.711 -20.825 1.00 96.69 207 ASP A C 1
ATOM 1548 O O . ASP A 1 207 ? 1.220 0.452 -21.140 1.00 96.69 207 ASP A O 1
ATOM 1552 N N . ARG A 1 208 ? 1.728 -1.074 -19.560 1.00 96.50 208 ARG A N 1
ATOM 1553 C CA . ARG A 1 208 ? 1.768 -0.120 -18.445 1.00 96.50 208 ARG A CA 1
ATOM 1554 C C . ARG A 1 208 ? 2.934 0.851 -18.602 1.00 96.50 208 ARG A C 1
ATOM 1556 O O . ARG A 1 208 ? 2.712 2.058 -18.563 1.00 96.50 208 ARG A O 1
ATOM 1563 N N . ILE A 1 209 ? 4.131 0.338 -18.878 1.00 96.06 209 ILE A N 1
ATOM 1564 C CA . ILE A 1 209 ? 5.343 1.139 -19.077 1.00 96.06 209 ILE A CA 1
ATOM 1565 C C . ILE A 1 209 ? 5.220 2.051 -20.304 1.00 96.06 209 ILE A C 1
ATOM 1567 O O . ILE A 1 209 ? 5.534 3.230 -20.203 1.00 96.06 209 ILE A O 1
ATOM 1571 N N . LYS A 1 210 ? 4.682 1.578 -21.436 1.00 95.12 210 LYS A N 1
ATOM 1572 C CA . LYS A 1 210 ? 4.455 2.417 -22.634 1.00 95.12 210 LYS A CA 1
ATOM 1573 C C . LYS A 1 210 ? 3.553 3.632 -22.365 1.00 95.12 210 LYS A C 1
ATOM 1575 O O . LYS A 1 210 ? 3.706 4.670 -23.014 1.00 95.12 210 LYS A O 1
ATOM 1580 N N . LYS A 1 211 ? 2.597 3.490 -21.439 1.00 94.69 211 LYS A N 1
ATOM 1581 C CA . LYS A 1 211 ? 1.653 4.539 -21.012 1.00 94.69 211 LYS A CA 1
ATOM 1582 C C . LYS A 1 211 ? 2.198 5.402 -19.867 1.00 94.69 211 LYS A C 1
ATOM 1584 O O . LYS A 1 211 ? 1.552 6.376 -19.482 1.00 94.69 211 LYS A O 1
ATOM 1589 N N . GLU A 1 212 ? 3.359 5.064 -19.314 1.00 94.88 212 GLU A N 1
ATOM 1590 C CA . GLU A 1 212 ? 3.961 5.771 -18.192 1.00 94.88 212 GLU A CA 1
ATOM 1591 C C . GLU A 1 212 ? 4.717 7.011 -18.678 1.00 94.88 212 GLU A C 1
ATOM 1593 O O . GLU A 1 212 ? 5.859 6.952 -19.131 1.00 94.88 212 GLU A O 1
ATOM 1598 N N . THR A 1 213 ? 4.072 8.171 -18.568 1.00 91.88 213 THR A N 1
ATOM 1599 C CA . THR A 1 213 ? 4.621 9.445 -19.057 1.00 91.88 213 THR A CA 1
ATOM 1600 C C . THR A 1 213 ? 5.767 9.978 -18.201 1.00 91.88 213 THR A C 1
ATOM 1602 O O . THR A 1 213 ? 6.449 10.909 -18.616 1.00 91.88 213 THR A O 1
ATOM 1605 N N . GLN A 1 214 ? 5.958 9.445 -16.991 1.00 91.94 214 GLN A N 1
ATOM 1606 C CA . GLN A 1 214 ? 7.045 9.867 -16.106 1.00 91.94 214 GLN A CA 1
ATOM 1607 C C . GLN A 1 214 ? 8.399 9.265 -16.498 1.00 91.94 214 GLN A C 1
ATOM 1609 O O . GLN A 1 214 ? 9.428 9.788 -16.081 1.00 91.94 214 GLN A O 1
ATOM 1614 N N . LEU A 1 215 ? 8.404 8.175 -17.272 1.00 92.31 215 LEU A N 1
ATOM 1615 C CA . LEU A 1 215 ? 9.623 7.520 -17.734 1.00 92.31 215 LEU A CA 1
ATOM 1616 C C . LEU A 1 215 ? 10.093 8.145 -19.050 1.00 92.31 215 LEU A C 1
ATOM 1618 O O . LEU A 1 215 ? 9.331 8.249 -20.013 1.00 92.31 215 LEU A O 1
ATOM 1622 N N . GLY A 1 216 ? 11.357 8.558 -19.079 1.00 91.38 216 GLY A N 1
ATOM 1623 C CA . GLY A 1 216 ? 12.038 9.073 -20.258 1.00 91.38 216 GLY A CA 1
ATOM 1624 C C . GLY A 1 216 ? 12.839 7.997 -21.007 1.00 91.38 216 GLY A C 1
ATOM 1625 O O . GLY A 1 216 ? 12.908 6.841 -20.575 1.00 91.38 216 GLY A O 1
ATOM 1626 N N . PRO A 1 217 ? 13.461 8.370 -22.143 1.00 92.31 217 PRO A N 1
ATOM 1627 C CA . PRO A 1 217 ? 14.212 7.453 -23.006 1.00 92.31 217 PRO A CA 1
ATOM 1628 C C . PRO A 1 217 ? 15.295 6.644 -22.280 1.00 92.31 217 PRO A C 1
ATOM 1630 O O . PRO A 1 217 ? 15.447 5.456 -22.553 1.00 92.31 217 PRO A O 1
ATOM 1633 N N . ASP A 1 218 ? 16.003 7.249 -21.324 1.00 91.44 218 ASP A N 1
ATOM 1634 C CA . ASP A 1 218 ? 17.076 6.573 -20.585 1.00 91.44 218 ASP A CA 1
ATOM 1635 C C . ASP A 1 218 ? 16.542 5.484 -19.645 1.00 91.44 218 ASP A C 1
ATOM 1637 O O . ASP A 1 218 ? 17.146 4.419 -19.517 1.00 91.44 218 ASP A O 1
ATOM 1641 N N . GLN A 1 219 ? 15.373 5.697 -19.029 1.00 92.94 219 GLN A N 1
ATOM 1642 C CA . GLN A 1 219 ? 14.736 4.674 -18.196 1.00 92.94 219 GLN A CA 1
ATOM 1643 C C . GLN A 1 219 ? 14.227 3.502 -19.044 1.00 92.94 219 GLN A C 1
ATOM 1645 O O . GLN A 1 219 ? 14.389 2.349 -18.640 1.00 92.94 219 GLN A O 1
ATOM 1650 N N . TYR A 1 220 ? 13.663 3.778 -20.229 1.00 93.25 220 TYR A N 1
ATOM 1651 C CA . TYR A 1 220 ? 13.294 2.731 -21.188 1.00 93.25 220 TYR A CA 1
ATOM 1652 C C . TYR A 1 220 ? 14.512 1.915 -21.624 1.00 93.25 220 TYR A C 1
ATOM 1654 O O . TYR A 1 220 ? 14.439 0.689 -21.648 1.00 93.25 220 TYR A O 1
ATOM 1662 N N . LEU A 1 221 ? 15.628 2.582 -21.939 1.00 92.88 221 LEU A N 1
ATOM 1663 C CA . LEU A 1 221 ? 16.856 1.915 -22.363 1.00 92.88 221 LEU A CA 1
ATOM 1664 C C . LEU A 1 221 ? 17.406 1.024 -21.253 1.00 92.88 221 LEU A C 1
ATOM 1666 O O . LEU A 1 221 ? 17.761 -0.121 -21.513 1.00 92.88 221 LEU A O 1
ATOM 1670 N N . ARG A 1 222 ? 17.455 1.533 -20.018 1.00 92.12 222 ARG A N 1
ATOM 1671 C CA . ARG A 1 222 ? 17.965 0.782 -18.870 1.00 92.12 222 ARG A CA 1
ATOM 1672 C C . ARG A 1 222 ? 17.158 -0.491 -18.619 1.00 92.12 222 ARG A C 1
ATOM 1674 O O . ARG A 1 222 ? 17.750 -1.558 -18.499 1.00 92.12 222 ARG A O 1
ATOM 1681 N N . LEU A 1 223 ? 15.828 -0.380 -18.571 1.00 93.12 223 LEU A N 1
ATOM 1682 C CA . LEU A 1 223 ? 14.941 -1.538 -18.436 1.00 93.12 223 LEU A CA 1
ATOM 1683 C C . LEU A 1 223 ? 15.124 -2.506 -19.609 1.00 93.12 223 LEU A C 1
ATOM 1685 O O . LEU A 1 223 ? 15.342 -3.694 -19.402 1.00 93.12 223 LEU A O 1
ATOM 1689 N N . GLY A 1 224 ? 15.059 -1.988 -20.837 1.00 93.75 224 GLY A N 1
ATOM 1690 C CA . GLY A 1 224 ? 15.141 -2.792 -22.051 1.00 93.75 224 GLY A CA 1
ATOM 1691 C C . GLY A 1 224 ? 16.436 -3.592 -22.122 1.00 93.75 224 GLY A C 1
ATOM 1692 O O . GLY A 1 224 ? 16.384 -4.794 -22.344 1.00 93.75 224 GLY A O 1
ATOM 1693 N N . ARG A 1 225 ? 17.576 -2.948 -21.852 1.00 93.12 225 ARG A N 1
ATOM 1694 C CA . ARG A 1 225 ? 18.893 -3.592 -21.819 1.00 93.12 225 ARG A CA 1
ATOM 1695 C C . ARG A 1 225 ? 18.974 -4.674 -20.744 1.00 93.12 225 ARG A C 1
ATOM 1697 O O . ARG A 1 225 ? 19.338 -5.796 -21.061 1.00 93.12 225 ARG A O 1
ATOM 1704 N N . HIS A 1 226 ? 18.601 -4.356 -19.501 1.00 91.94 226 HIS A N 1
ATOM 1705 C CA . HIS A 1 226 ? 18.669 -5.324 -18.402 1.00 91.94 226 HIS A CA 1
ATOM 1706 C C . HIS A 1 226 ? 17.891 -6.607 -18.723 1.00 91.94 226 HIS A C 1
ATOM 1708 O O . HIS A 1 226 ? 18.384 -7.718 -18.544 1.00 91.94 226 HIS A O 1
ATOM 1714 N N . PHE A 1 227 ? 16.674 -6.448 -19.240 1.00 93.56 227 PHE A N 1
ATOM 1715 C CA . PHE A 1 227 ? 15.823 -7.584 -19.557 1.00 93.56 227 PHE A CA 1
ATOM 1716 C C . PHE A 1 227 ? 16.214 -8.286 -20.862 1.00 93.56 227 PHE A C 1
ATOM 1718 O O . PHE A 1 227 ? 16.017 -9.489 -20.961 1.00 93.56 227 PHE A O 1
ATOM 1725 N N . ALA A 1 228 ? 16.807 -7.592 -21.837 1.00 93.06 228 ALA A N 1
ATOM 1726 C CA . ALA A 1 228 ? 17.321 -8.200 -23.069 1.00 93.06 228 ALA A CA 1
ATOM 1727 C C . ALA A 1 228 ? 18.468 -9.194 -22.801 1.00 93.06 228 ALA A C 1
ATOM 1729 O O . ALA A 1 228 ? 18.501 -10.271 -23.398 1.00 93.06 228 ALA A O 1
ATOM 1730 N N . GLU A 1 229 ? 19.310 -8.888 -21.809 1.00 88.94 229 GLU A N 1
ATOM 1731 C CA . GLU A 1 229 ? 20.387 -9.759 -21.317 1.00 88.94 229 GLU A CA 1
ATOM 1732 C C . GLU A 1 229 ? 19.860 -10.964 -20.489 1.00 88.94 229 GLU A C 1
ATOM 1734 O O . GLU A 1 229 ? 20.621 -11.869 -20.148 1.00 88.94 229 GLU A O 1
ATOM 1739 N N . SER A 1 230 ? 18.557 -11.007 -20.171 1.00 89.19 230 SER A N 1
ATOM 1740 C CA . SER A 1 230 ? 17.923 -12.071 -19.373 1.00 89.19 230 SER A CA 1
ATOM 1741 C C . SER A 1 230 ? 17.472 -13.271 -20.235 1.00 89.19 230 SER A C 1
ATOM 1743 O O . SER A 1 230 ? 17.838 -13.413 -21.404 1.00 89.19 230 SER A O 1
ATOM 1745 N N . VAL A 1 231 ? 16.670 -14.183 -19.669 1.00 88.06 231 VAL A N 1
ATOM 1746 C CA . VAL A 1 231 ? 16.196 -15.405 -20.351 1.00 88.06 231 VAL A CA 1
ATOM 1747 C C . VAL A 1 231 ? 14.676 -15.427 -20.547 1.00 88.06 231 VAL A C 1
ATOM 1749 O O . VAL A 1 231 ? 13.921 -14.761 -19.844 1.00 88.06 231 VAL A O 1
ATOM 1752 N N . ALA A 1 232 ? 14.209 -16.221 -21.514 1.00 91.56 232 ALA A N 1
ATOM 1753 C CA . ALA A 1 232 ? 12.790 -16.519 -21.740 1.00 91.56 232 ALA A CA 1
ATOM 1754 C C . ALA A 1 232 ? 11.874 -15.273 -21.838 1.00 91.56 232 ALA A C 1
ATOM 1756 O O . ALA A 1 232 ? 12.057 -14.431 -22.719 1.00 91.56 232 ALA A O 1
ATOM 1757 N N . GLN A 1 233 ? 10.844 -15.182 -20.989 1.00 92.00 233 GLN A N 1
ATOM 1758 C CA . GLN A 1 233 ? 9.830 -14.121 -21.025 1.00 92.00 233 GLN A CA 1
ATOM 1759 C C . GLN A 1 233 ? 10.417 -12.738 -20.715 1.00 92.00 233 GLN A C 1
ATOM 1761 O O . GLN A 1 233 ? 10.004 -11.747 -21.314 1.00 92.00 233 GLN A O 1
ATOM 1766 N N . GLU A 1 234 ? 11.415 -12.684 -19.835 1.00 93.75 234 GLU A N 1
ATOM 1767 C CA . GLU A 1 234 ? 12.155 -11.468 -19.503 1.00 93.75 234 GLU A CA 1
ATOM 1768 C C . GLU A 1 234 ? 12.906 -10.935 -20.731 1.00 93.75 234 GLU A C 1
ATOM 1770 O O . GLU A 1 234 ? 12.729 -9.771 -21.093 1.00 93.75 234 GLU A O 1
ATOM 1775 N N . ARG A 1 235 ? 13.595 -11.810 -21.479 1.00 94.56 235 ARG A N 1
ATOM 1776 C CA . ARG A 1 235 ? 14.243 -11.449 -22.755 1.00 94.56 235 ARG A CA 1
ATOM 1777 C C . ARG A 1 235 ? 13.271 -10.888 -23.785 1.00 94.56 235 ARG A C 1
ATOM 1779 O O . ARG A 1 235 ? 13.568 -9.887 -24.436 1.00 94.56 235 ARG A O 1
ATOM 1786 N N . ARG A 1 236 ? 12.094 -11.508 -23.926 1.00 94.75 236 ARG A N 1
ATOM 1787 C CA . ARG A 1 236 ? 11.043 -11.028 -24.844 1.00 94.75 236 ARG A CA 1
ATOM 1788 C C . ARG A 1 236 ? 10.554 -9.635 -24.452 1.00 94.75 236 ARG A C 1
ATOM 1790 O O . ARG A 1 236 ? 10.474 -8.761 -25.311 1.00 94.75 236 ARG A O 1
ATOM 1797 N N . PHE A 1 237 ? 10.296 -9.416 -23.162 1.00 96.50 237 PHE A N 1
ATOM 1798 C CA . PHE A 1 237 ? 9.923 -8.104 -22.636 1.00 96.50 237 PHE A CA 1
ATOM 1799 C C . PHE A 1 237 ? 11.004 -7.047 -22.921 1.00 96.50 237 PHE A C 1
ATOM 1801 O O . PHE A 1 237 ? 10.681 -5.971 -23.428 1.00 96.50 237 PHE A O 1
ATOM 1808 N N . GLY A 1 238 ? 12.278 -7.364 -22.661 1.00 95.38 238 GLY A N 1
ATOM 1809 C CA . GLY A 1 238 ? 13.407 -6.471 -22.937 1.00 95.38 238 GLY A CA 1
ATOM 1810 C C . GLY A 1 238 ? 13.506 -6.086 -24.414 1.00 95.38 238 GLY A C 1
ATOM 1811 O O . GLY A 1 238 ? 13.539 -4.899 -24.745 1.00 95.38 238 GLY A O 1
ATOM 1812 N N . ALA A 1 239 ? 13.446 -7.075 -25.311 1.00 96.31 239 ALA A N 1
ATOM 1813 C CA . ALA A 1 239 ? 13.472 -6.861 -26.757 1.00 96.31 239 ALA A CA 1
ATOM 1814 C C . ALA A 1 239 ? 12.309 -5.976 -27.239 1.00 96.31 239 ALA A C 1
ATOM 1816 O O . ALA A 1 239 ? 12.515 -5.009 -27.974 1.00 96.31 239 ALA A O 1
ATOM 1817 N N . GLU A 1 240 ? 11.080 -6.252 -26.800 1.00 96.75 240 GLU A N 1
ATOM 1818 C CA . GLU A 1 240 ? 9.908 -5.454 -27.176 1.00 96.75 240 GLU A CA 1
ATOM 1819 C C . GLU A 1 240 ? 9.978 -4.014 -26.655 1.00 96.75 240 GLU A C 1
ATOM 1821 O O . GLU A 1 240 ? 9.556 -3.080 -27.348 1.00 96.75 240 GLU A O 1
ATOM 1826 N N . LEU A 1 241 ? 10.545 -3.813 -25.464 1.00 96.50 241 LEU A N 1
ATOM 1827 C CA . LEU A 1 241 ? 10.753 -2.487 -24.898 1.00 96.50 241 LEU A CA 1
ATOM 1828 C C . LEU A 1 241 ? 11.818 -1.696 -25.672 1.00 96.50 241 LEU A C 1
ATOM 1830 O O . LEU A 1 241 ? 11.598 -0.523 -25.985 1.00 96.50 241 LEU A O 1
ATOM 1834 N N . LEU A 1 242 ? 12.931 -2.339 -26.044 1.00 96.56 242 LEU A N 1
ATOM 1835 C CA . LEU A 1 242 ? 13.968 -1.738 -26.889 1.00 96.56 242 LEU A CA 1
ATOM 1836 C C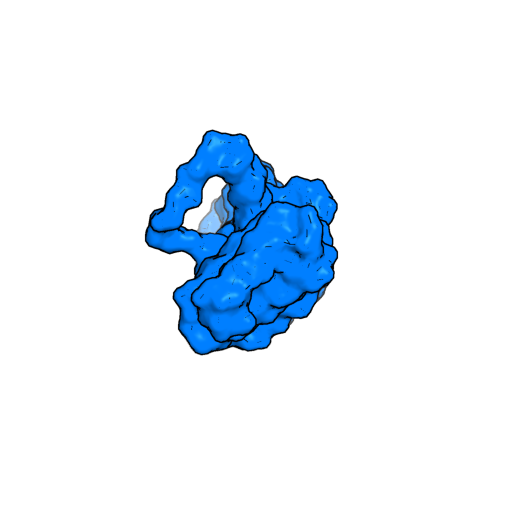 . LEU A 1 242 ? 13.430 -1.390 -28.282 1.00 96.56 242 LEU A C 1
ATOM 1838 O O . LEU A 1 242 ? 13.689 -0.288 -28.769 1.00 96.56 242 LEU A O 1
ATOM 1842 N N . ARG A 1 243 ? 12.626 -2.266 -28.904 1.00 96.62 243 ARG A N 1
ATOM 1843 C CA . ARG A 1 243 ? 11.959 -1.969 -30.188 1.00 96.62 243 ARG A CA 1
ATOM 1844 C C . ARG A 1 243 ? 11.048 -0.753 -30.060 1.00 96.62 243 ARG A C 1
ATOM 1846 O O . ARG A 1 243 ? 11.125 0.158 -30.880 1.00 96.62 243 ARG A O 1
ATOM 1853 N N . HIS A 1 244 ? 10.235 -0.691 -29.003 1.00 96.06 244 HIS A N 1
ATOM 1854 C CA . HIS A 1 244 ? 9.380 0.468 -28.749 1.00 96.06 244 HIS A CA 1
ATOM 1855 C C . HIS A 1 244 ? 10.190 1.766 -28.621 1.00 96.06 244 HIS A C 1
ATOM 1857 O O . HIS A 1 244 ? 9.837 2.772 -29.240 1.00 96.06 244 HIS A O 1
ATOM 1863 N N . LEU A 1 245 ? 11.291 1.741 -27.864 1.00 95.56 245 LEU A N 1
ATOM 1864 C CA . LEU A 1 245 ? 12.184 2.886 -27.698 1.00 95.56 245 LEU A CA 1
ATOM 1865 C C . LEU A 1 245 ? 12.824 3.316 -29.029 1.00 95.56 245 LEU A C 1
ATOM 1867 O O . LEU A 1 245 ? 12.802 4.502 -29.362 1.00 95.56 245 LEU A O 1
ATOM 1871 N N . ALA A 1 246 ? 13.337 2.364 -29.810 1.00 94.62 246 ALA A N 1
ATOM 1872 C CA . ALA A 1 246 ? 13.946 2.608 -31.116 1.00 94.62 246 ALA A CA 1
ATOM 1873 C C . ALA A 1 246 ? 12.965 3.229 -32.125 1.00 94.62 246 ALA A C 1
ATOM 1875 O O . ALA A 1 246 ? 13.366 4.085 -32.918 1.00 94.62 246 ALA A O 1
ATOM 1876 N N . THR A 1 247 ? 11.691 2.824 -32.094 1.00 94.88 247 THR A N 1
ATOM 1877 C CA . THR A 1 247 ? 10.636 3.369 -32.962 1.00 94.88 247 THR A CA 1
ATOM 1878 C C . THR A 1 247 ? 10.144 4.736 -32.489 1.00 94.88 247 THR A C 1
ATOM 1880 O O . THR A 1 247 ? 9.960 5.632 -33.307 1.00 94.88 247 THR A O 1
ATOM 1883 N N . LYS A 1 248 ? 9.927 4.917 -31.180 1.00 93.81 248 LYS A N 1
ATOM 1884 C CA . LYS A 1 248 ? 9.343 6.147 -30.617 1.00 93.81 248 LYS A CA 1
ATOM 1885 C C . LYS A 1 248 ? 10.354 7.292 -30.505 1.00 93.81 248 LYS A C 1
ATOM 1887 O O . LYS A 1 248 ? 9.982 8.450 -30.672 1.00 93.81 248 LYS A O 1
ATOM 1892 N N . HIS A 1 249 ? 11.627 6.982 -30.250 1.00 92.00 249 HIS A N 1
ATOM 1893 C CA . HIS A 1 249 ? 12.699 7.967 -30.062 1.00 92.00 249 HIS A CA 1
ATOM 1894 C C . HIS A 1 249 ? 13.920 7.694 -30.967 1.00 92.00 249 HIS A C 1
ATOM 1896 O O . HIS A 1 249 ? 15.045 7.605 -30.478 1.00 92.00 249 HIS A O 1
ATOM 1902 N N . PRO A 1 250 ? 13.749 7.602 -32.300 1.00 89.56 250 PRO A N 1
ATOM 1903 C CA . PRO A 1 250 ? 14.759 7.057 -33.214 1.00 89.56 250 PRO A CA 1
ATOM 1904 C C . PRO A 1 250 ? 16.031 7.896 -33.377 1.00 89.56 250 PRO A C 1
ATOM 1906 O O . PRO A 1 250 ? 16.989 7.372 -33.942 1.00 89.56 250 PRO A O 1
ATOM 1909 N N . ARG A 1 251 ? 15.997 9.171 -32.964 1.00 90.44 251 ARG A N 1
ATOM 1910 C CA . ARG A 1 251 ? 17.070 10.178 -33.103 1.00 90.44 251 ARG A CA 1
ATOM 1911 C C . ARG A 1 251 ? 17.669 10.610 -31.759 1.00 90.44 251 ARG A C 1
ATOM 1913 O O . ARG A 1 251 ? 18.471 11.532 -31.707 1.00 90.44 251 ARG A O 1
ATOM 1920 N N . VAL A 1 252 ? 17.208 10.021 -30.656 1.00 93.69 252 VAL A N 1
ATOM 1921 C CA . VAL A 1 252 ? 17.761 10.291 -29.323 1.00 93.69 252 VAL A CA 1
ATOM 1922 C C . VAL A 1 252 ? 18.841 9.251 -29.057 1.00 93.69 252 VAL A C 1
ATOM 1924 O O . VAL A 1 252 ? 18.648 8.089 -29.414 1.00 93.69 252 VAL A O 1
ATOM 1927 N N . ARG A 1 253 ? 19.930 9.631 -28.373 1.00 92.38 253 ARG A N 1
ATOM 1928 C CA . ARG A 1 253 ? 21.042 8.727 -28.013 1.00 92.38 253 ARG A CA 1
ATOM 1929 C C . ARG A 1 253 ? 20.553 7.383 -27.465 1.00 92.38 253 ARG A C 1
ATOM 1931 O O . ARG A 1 253 ? 21.041 6.334 -27.872 1.00 92.38 253 ARG A O 1
ATOM 1938 N N . ALA A 1 254 ? 19.552 7.407 -26.584 1.00 91.75 254 ALA A N 1
ATOM 1939 C CA . ALA A 1 254 ? 18.967 6.197 -26.022 1.00 91.75 254 ALA A CA 1
ATOM 1940 C C . ALA A 1 254 ? 18.293 5.290 -27.074 1.00 91.75 254 ALA A C 1
ATOM 1942 O O . ALA A 1 254 ? 18.432 4.071 -27.016 1.00 91.75 254 ALA A O 1
ATOM 1943 N N . GLY A 1 255 ? 17.595 5.862 -28.058 1.00 91.25 255 GLY A N 1
ATOM 1944 C CA . GLY A 1 255 ? 16.956 5.103 -29.137 1.00 91.25 255 GLY A CA 1
ATOM 1945 C C . GLY A 1 255 ? 17.933 4.595 -30.195 1.00 91.25 255 GLY A C 1
ATOM 1946 O O . GLY A 1 255 ? 17.741 3.501 -30.722 1.00 91.25 255 GLY A O 1
ATOM 1947 N N . GLU A 1 256 ? 19.010 5.329 -30.473 1.00 92.44 256 GLU A N 1
ATOM 1948 C CA . GLU A 1 256 ? 20.115 4.832 -31.304 1.00 92.44 256 GLU A CA 1
ATOM 1949 C C . GLU A 1 256 ? 20.828 3.658 -30.627 1.00 92.44 256 GLU A C 1
ATOM 1951 O O . GLU A 1 256 ? 21.055 2.624 -31.254 1.00 92.44 256 GLU A O 1
ATOM 1956 N N . HIS A 1 257 ? 21.086 3.768 -29.322 1.00 91.06 257 HIS A N 1
ATOM 1957 C CA . HIS A 1 257 ? 21.652 2.676 -28.536 1.00 91.06 257 HIS A CA 1
ATOM 1958 C C . HIS A 1 257 ? 20.727 1.450 -28.537 1.00 91.06 257 HIS A C 1
ATOM 1960 O O . HIS A 1 257 ? 21.194 0.337 -28.762 1.00 91.06 257 HIS A O 1
ATOM 1966 N N . ALA A 1 258 ? 19.412 1.643 -28.395 1.00 93.06 258 ALA A N 1
ATOM 1967 C CA . ALA A 1 258 ? 18.448 0.550 -28.496 1.00 93.06 258 ALA A CA 1
ATOM 1968 C C . ALA A 1 258 ? 18.499 -0.160 -29.862 1.00 93.06 258 ALA A C 1
ATOM 1970 O O . ALA A 1 258 ? 18.491 -1.387 -29.905 1.00 93.06 258 ALA A O 1
ATOM 1971 N N . LYS A 1 259 ? 18.616 0.578 -30.979 1.00 92.00 259 LYS A N 1
ATOM 1972 C CA . LYS A 1 259 ? 18.792 -0.021 -32.320 1.00 92.00 259 LYS A CA 1
ATOM 1973 C C . LYS A 1 259 ? 20.070 -0.850 -32.414 1.00 92.00 259 LYS A C 1
ATOM 1975 O O . LYS A 1 259 ? 20.055 -1.921 -33.015 1.00 92.00 259 LYS A O 1
ATOM 1980 N N . ASN A 1 260 ? 21.161 -0.349 -31.842 1.00 92.25 260 ASN A N 1
ATOM 1981 C CA . ASN A 1 260 ? 22.443 -1.045 -31.858 1.00 92.25 260 ASN A CA 1
ATOM 1982 C C . ASN A 1 260 ? 22.391 -2.331 -31.023 1.00 92.25 260 ASN A C 1
ATOM 1984 O O . ASN A 1 260 ? 22.859 -3.359 -31.499 1.00 92.25 260 ASN A O 1
ATOM 1988 N N . LEU A 1 261 ? 21.757 -2.303 -29.844 1.00 90.50 261 LEU A N 1
ATOM 1989 C CA . LEU A 1 261 ? 21.560 -3.492 -29.005 1.00 90.50 261 LEU A CA 1
ATOM 1990 C C . LEU A 1 261 ? 20.690 -4.547 -29.694 1.00 90.50 261 LEU A C 1
ATOM 1992 O O . LEU A 1 261 ? 21.076 -5.708 -29.746 1.00 90.50 261 LEU A O 1
ATOM 1996 N N . LEU A 1 262 ? 19.568 -4.145 -30.304 1.00 91.88 262 LEU A N 1
ATOM 1997 C CA . LEU A 1 262 ? 18.699 -5.071 -31.044 1.00 91.88 262 LEU A CA 1
ATOM 1998 C C . LEU A 1 262 ? 19.448 -5.788 -32.177 1.00 91.88 262 LEU A C 1
ATOM 2000 O O . LEU A 1 262 ? 19.275 -6.987 -32.377 1.00 91.88 262 LEU A O 1
ATOM 2004 N N . ARG A 1 263 ? 20.318 -5.062 -32.894 1.00 91.06 263 ARG A N 1
ATOM 2005 C CA . ARG A 1 263 ? 21.170 -5.635 -33.947 1.00 91.06 263 ARG A CA 1
ATOM 2006 C C . ARG A 1 263 ? 22.256 -6.551 -33.387 1.00 91.06 263 ARG A C 1
ATOM 2008 O O . ARG A 1 263 ? 22.513 -7.592 -33.974 1.00 91.06 263 ARG A O 1
ATOM 2015 N N . ALA A 1 264 ? 22.901 -6.159 -32.290 1.00 86.19 264 ALA A N 1
ATOM 2016 C CA . ALA A 1 264 ? 24.005 -6.910 -31.698 1.00 86.19 264 ALA A CA 1
ATOM 2017 C C . ALA A 1 264 ? 23.546 -8.227 -31.052 1.00 86.19 264 ALA A C 1
A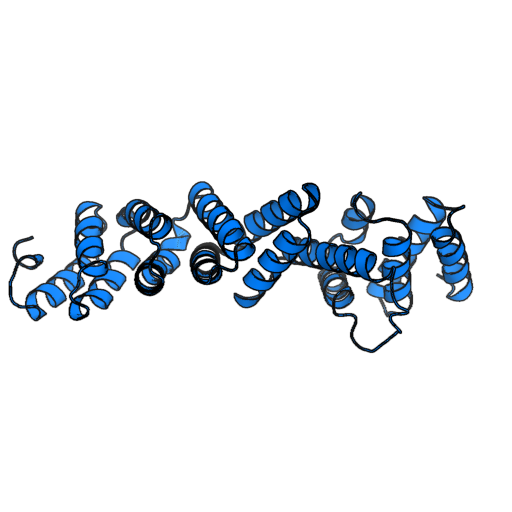TOM 2019 O O . ALA A 1 264 ? 24.241 -9.234 -31.148 1.00 86.19 264 ALA A O 1
ATOM 2020 N N . GLU A 1 265 ? 22.371 -8.235 -30.421 1.00 82.56 265 GLU A N 1
ATOM 2021 C CA . GLU A 1 265 ? 21.845 -9.391 -29.683 1.00 82.56 265 GLU A CA 1
ATOM 2022 C C . GLU A 1 265 ? 20.901 -10.285 -30.509 1.00 82.56 265 GLU A C 1
ATOM 2024 O O . GLU A 1 265 ? 20.364 -11.263 -29.978 1.00 82.56 265 GLU A O 1
ATOM 2029 N N . ASN A 1 266 ? 20.718 -9.974 -31.800 1.00 80.38 266 ASN A N 1
ATOM 2030 C CA . ASN A 1 266 ? 19.789 -10.644 -32.721 1.00 80.38 266 ASN A CA 1
ATOM 2031 C C . ASN A 1 266 ? 18.349 -10.725 -32.161 1.00 80.38 266 ASN A C 1
ATOM 2033 O O . ASN A 1 266 ? 17.765 -11.809 -32.078 1.00 80.38 266 ASN A O 1
ATOM 2037 N N . LEU A 1 267 ? 17.799 -9.578 -31.738 1.00 77.00 267 LEU A N 1
ATOM 2038 C CA . LEU A 1 267 ? 16.497 -9.437 -31.055 1.00 77.00 267 LEU A CA 1
ATOM 2039 C C . LEU A 1 267 ? 15.391 -8.779 -31.896 1.00 77.00 267 LEU A C 1
ATOM 2041 O O . LEU A 1 267 ? 15.699 -7.957 -32.785 1.00 77.00 267 LEU A O 1
#

Radius of gyration: 24.88 Å; chains: 1; bounding box: 54×32×76 Å

pLDDT: mean 90.09, std 11.3, range [34.5, 98.25]

Sequence (267 aa):
KKLLENENQEVQHFALHALRNCNTPAVGAACLAFLLGPSTNNHDAAAHALSTNPAALDALLKAFLKEKDVDVARRLANPLAKLGKHFKDAHIRALVDRAAKQVADGDSMGDITLHVALAGARDAAMRELASRALKLRRAKKHADARVLLLRAASHGELSDEAQYQLGVCKLLAEAKHAAGADHAHGNGDATMGYFASLVRLGFPLLDRIKKETQLGPDQYLRLGRHFAESVAQERRFGAELLRHLATKHPRVRAGEHAKNLLRAENL

Secondary structure (DSSP, 8-state):
-TTTS-S-HHHHHHHHHHGGG---HHHHHHHHHHHHSS-GGGHHHHHHHHHT-GGGHHHHHHHHTT---HHHHHHHHHHHHHTGGG--HHHHHHHHHHHHHHHHTT-THHHHHHHHHHHHHHHHHHHHHHHHHHHHHHTT-HHHHHHHHHHHHTTSPPPHHHHHHHHHHHHHHHHHHTTS------S--TTHHHHHHHHHTT--HHHHHHT-TT--HHHHHHHHHHHHTS-HHHHHHHHHHHHHHHHHSTTSHHHHHHHHHHHHTT-

Foldseek 3Di:
DVQCPDPDLVSVLVVLQVLLQPQACVNLVSLVCQCPDPDPSSLVSSLNSLLSHLSNQVVLLVCLLPDDDPVSNLSSLSSLLSSLCSDDLVSLLSLLVSLLVCLVVVHPCSLSSLSSNCSRPNVSNLVSLLVVLVVCVVVVVLVSSLSSLVSNCVNHDHDLSSLLSNLVSVLLVVVVVVVDDPPDPDPCPVSLVSVVVCLVVVNPNLVVVVPDPSDDLVSLLVQLVVQCPDDDSSVVSSLVSLVVSLVVPVPDPSNVVSVVCCVVSVD